Protein AF-A0A2J8WSS6-F1 (afdb_monomer)

pLDDT: mean 80.24, std 16.43, range [37.03, 97.88]

Nearest PDB structures (foldseek):
  6tka-assembly1_AAA  TM=2.822E-01  e=4.936E-01  Homo sapiens
  9hmf-assembly1_L  TM=3.222E-01  e=2.143E+00  Campylobacter jejuni
  8ruy-assembly1_G  TM=2.328E-01  e=1.716E+00  Chlamydomonas reinhardtii
  8a61-assembly1_F  TM=3.429E-01  e=4.368E+00  Saccharomyces cerevisiae
  8dth-assembly1_A  TM=2.737E-01  e=2.677E+00  Arabidopsis thaliana

Organism: Pongo abelii (NCBI:txid9601)

Structure (mmCIF, N/CA/C/O backbone):
data_AF-A0A2J8WSS6-F1
#
_entry.id   AF-A0A2J8WSS6-F1
#
loop_
_atom_site.group_PDB
_atom_site.id
_atom_site.type_symbol
_atom_site.label_atom_id
_atom_site.label_alt_id
_atom_site.label_comp_id
_atom_site.label_asym_id
_atom_site.label_entity_id
_atom_site.label_seq_id
_atom_site.pdbx_PDB_ins_code
_atom_site.Cartn_x
_atom_site.Cartn_y
_atom_site.Cartn_z
_atom_site.occupancy
_atom_site.B_iso_or_equiv
_atom_site.auth_seq_id
_atom_site.auth_comp_id
_atom_site.auth_asym_id
_atom_site.auth_atom_id
_atom_site.pdbx_PDB_model_num
ATOM 1 N N . GLU A 1 1 ? 10.344 9.656 -28.111 1.00 64.94 1 GLU A N 1
ATOM 2 C CA . GLU A 1 1 ? 11.653 9.228 -28.659 1.00 64.94 1 GLU A CA 1
ATOM 3 C C . GLU A 1 1 ? 12.808 9.360 -27.656 1.00 64.94 1 GLU A C 1
ATOM 5 O O . GLU A 1 1 ? 13.460 8.362 -27.379 1.00 64.94 1 GLU A O 1
ATOM 10 N N . LEU A 1 2 ? 13.021 10.534 -27.041 1.00 84.44 2 LEU A N 1
ATOM 11 C CA . LEU A 1 2 ? 14.077 10.761 -26.032 1.00 84.44 2 LEU A CA 1
ATOM 12 C C . LEU A 1 2 ? 14.036 9.779 -24.846 1.00 84.44 2 LEU A C 1
ATOM 14 O O . LEU A 1 2 ? 15.055 9.186 -24.518 1.00 84.44 2 LEU A O 1
ATOM 18 N N . ALA A 1 3 ? 12.858 9.533 -24.264 1.00 85.62 3 ALA A N 1
ATOM 19 C CA . ALA A 1 3 ? 12.691 8.589 -23.153 1.00 85.62 3 ALA A CA 1
ATOM 20 C C . ALA A 1 3 ? 13.196 7.169 -23.492 1.00 85.62 3 ALA A C 1
ATOM 22 O O . ALA A 1 3 ? 13.913 6.553 -22.708 1.00 85.62 3 ALA A O 1
ATOM 23 N N . ALA A 1 4 ? 12.888 6.660 -24.689 1.00 87.00 4 ALA A N 1
ATOM 24 C CA . ALA A 1 4 ? 13.342 5.336 -25.117 1.00 87.00 4 ALA A CA 1
ATOM 25 C C . ALA A 1 4 ? 14.871 5.274 -25.288 1.00 87.00 4 ALA A C 1
ATOM 27 O O . ALA A 1 4 ? 15.480 4.286 -24.885 1.00 87.00 4 ALA A O 1
ATOM 28 N N . LYS A 1 5 ? 15.490 6.342 -25.816 1.00 88.25 5 LYS A N 1
ATOM 29 C CA . LYS A 1 5 ? 16.956 6.457 -25.929 1.00 88.25 5 LYS A CA 1
ATOM 30 C C . LYS A 1 5 ? 17.625 6.484 -24.553 1.00 88.25 5 LYS A C 1
ATOM 32 O O . LYS A 1 5 ? 18.622 5.800 -24.361 1.00 88.25 5 LYS A O 1
ATOM 37 N N . VAL A 1 6 ? 17.049 7.199 -23.583 1.00 88.81 6 VAL A N 1
ATOM 38 C CA . VAL A 1 6 ? 17.556 7.220 -22.200 1.00 88.81 6 VAL A CA 1
ATOM 39 C C . VAL A 1 6 ? 17.528 5.816 -21.589 1.00 88.81 6 VAL A C 1
ATOM 41 O O . VAL A 1 6 ? 18.545 5.362 -21.074 1.00 88.81 6 VAL A O 1
ATOM 44 N N . VAL A 1 7 ? 16.416 5.080 -21.704 1.00 89.44 7 VAL A N 1
ATOM 45 C CA . VAL A 1 7 ? 16.357 3.691 -21.202 1.00 89.44 7 VAL A CA 1
ATOM 46 C C . VAL A 1 7 ? 17.367 2.800 -21.902 1.00 89.44 7 VAL A C 1
ATOM 48 O O . VAL A 1 7 ? 18.011 1.998 -21.241 1.00 89.44 7 VAL A O 1
ATOM 51 N N . GLN A 1 8 ? 17.540 2.953 -23.215 1.00 89.56 8 GLN A N 1
ATOM 52 C CA . GLN A 1 8 ? 18.531 2.191 -23.966 1.00 89.56 8 GLN A CA 1
ATOM 53 C C . GLN A 1 8 ? 19.957 2.448 -23.458 1.00 89.56 8 GLN A C 1
ATOM 55 O O . GLN A 1 8 ? 20.707 1.496 -23.261 1.00 89.56 8 GLN A O 1
ATOM 60 N N . MET A 1 9 ? 20.322 3.711 -23.218 1.00 90.81 9 MET A N 1
ATOM 61 C CA . MET A 1 9 ? 21.640 4.080 -22.691 1.00 90.81 9 MET A CA 1
ATOM 62 C C . MET A 1 9 ? 21.899 3.413 -21.341 1.00 90.81 9 MET A C 1
ATOM 64 O O . MET A 1 9 ? 22.931 2.772 -21.163 1.00 90.81 9 MET A O 1
ATOM 68 N N . PHE A 1 10 ? 20.939 3.489 -20.418 1.00 89.44 10 PHE A N 1
ATOM 69 C CA . PHE A 1 10 ? 21.074 2.844 -19.114 1.00 89.44 10 PHE A CA 1
ATOM 70 C C . PHE A 1 10 ? 20.995 1.325 -19.184 1.00 89.44 10 PHE A C 1
ATOM 72 O O . PHE A 1 10 ? 21.688 0.657 -18.435 1.00 89.44 10 PHE A O 1
ATOM 79 N N . TYR A 1 11 ? 20.218 0.756 -20.099 1.00 88.12 11 TYR A N 1
ATOM 80 C CA . TYR A 1 11 ? 20.200 -0.687 -20.306 1.00 88.12 11 TYR A CA 1
ATOM 81 C C . TYR A 1 11 ? 21.580 -1.221 -20.715 1.00 88.12 11 TYR A C 1
ATOM 83 O O . TYR A 1 11 ? 21.955 -2.303 -20.281 1.00 88.12 11 TYR A O 1
ATOM 91 N N . VAL A 1 12 ? 22.342 -0.466 -21.514 1.00 87.94 12 VAL A N 1
ATOM 92 C CA . VAL A 1 12 ? 23.705 -0.846 -21.921 1.00 87.94 12 VAL A CA 1
ATOM 93 C C . VAL A 1 12 ? 24.734 -0.531 -20.832 1.00 87.94 12 VAL A C 1
ATOM 95 O O . VAL A 1 12 ? 25.590 -1.363 -20.552 1.00 87.94 12 VAL A O 1
ATOM 98 N N . ALA A 1 13 ? 24.664 0.657 -20.229 1.00 89.81 13 ALA A N 1
ATOM 99 C CA . ALA A 1 13 ? 25.673 1.126 -19.281 1.00 89.81 13 ALA A CA 1
ATOM 100 C C . ALA A 1 13 ? 25.474 0.559 -17.867 1.00 89.81 13 ALA A C 1
ATOM 102 O O . ALA A 1 13 ? 26.414 0.058 -17.257 1.00 89.81 13 ALA A O 1
ATOM 103 N N . GLU A 1 14 ? 24.247 0.617 -17.347 1.00 88.19 14 GLU A N 1
ATOM 104 C CA . GLU A 1 14 ? 23.899 0.222 -15.980 1.00 88.19 14 GLU A CA 1
ATOM 105 C C . GLU A 1 14 ? 22.513 -0.455 -15.919 1.00 88.19 14 GLU A C 1
ATOM 107 O O . GLU A 1 14 ? 21.54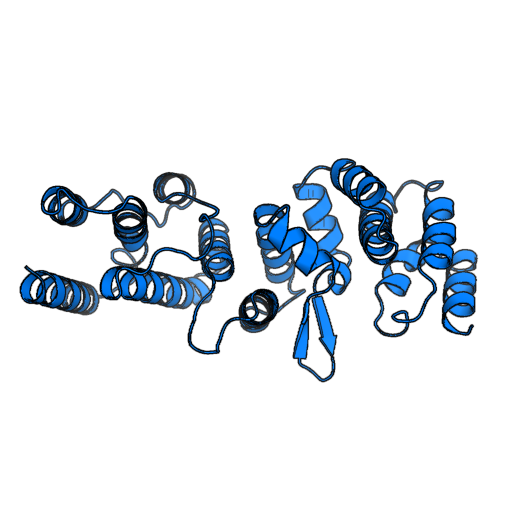3 0.133 -15.424 1.00 88.19 14 GLU A O 1
ATOM 112 N N . PRO A 1 15 ? 22.387 -1.717 -16.380 1.00 86.62 15 PRO A N 1
ATOM 113 C CA . PRO A 1 15 ? 21.094 -2.399 -16.493 1.00 86.62 15 PRO A CA 1
ATOM 114 C C . PRO A 1 15 ? 20.289 -2.432 -15.182 1.00 86.62 15 PRO A C 1
ATOM 116 O O . PRO A 1 15 ? 19.060 -2.383 -15.192 1.00 86.62 15 PRO A O 1
ATOM 119 N N . LYS A 1 16 ? 20.980 -2.455 -14.035 1.00 86.19 16 LYS A N 1
ATOM 120 C CA . LYS A 1 16 ? 20.375 -2.446 -12.693 1.00 86.19 16 LYS A CA 1
ATOM 121 C C . LYS A 1 16 ? 19.598 -1.160 -12.383 1.00 86.19 16 LYS A C 1
ATOM 123 O O . LYS A 1 16 ? 18.712 -1.197 -11.536 1.00 86.19 16 LYS A O 1
ATOM 128 N N . GLN A 1 17 ? 19.899 -0.049 -13.059 1.00 89.19 17 GLN A N 1
ATOM 129 C CA . GLN A 1 17 ? 19.215 1.236 -12.869 1.00 89.19 17 GLN A CA 1
ATOM 130 C C . GLN A 1 17 ? 17.937 1.369 -13.696 1.00 89.19 17 GLN A C 1
ATOM 132 O O . GLN A 1 17 ? 17.118 2.250 -13.434 1.00 89.19 17 GLN A O 1
ATOM 137 N N . VAL A 1 18 ? 17.730 0.497 -14.687 1.00 91.38 18 VAL A N 1
ATOM 138 C CA . VAL A 1 18 ? 16.580 0.576 -15.598 1.00 91.38 18 VAL A CA 1
ATOM 139 C C . VAL A 1 18 ? 15.237 0.634 -14.855 1.00 91.38 18 VAL A C 1
ATOM 141 O O . VAL A 1 18 ? 14.439 1.512 -15.191 1.00 91.38 18 VAL A O 1
ATOM 144 N N . PRO A 1 19 ? 14.967 -0.192 -13.822 1.00 91.50 19 PRO A N 1
ATOM 145 C CA . PRO A 1 19 ? 13.719 -0.086 -13.069 1.00 91.50 19 PRO A CA 1
ATOM 146 C C . PRO A 1 19 ? 13.526 1.283 -12.396 1.00 91.50 19 PRO A C 1
ATOM 148 O O . PRO A 1 19 ? 12.455 1.884 -12.502 1.00 91.50 19 PRO A O 1
ATOM 151 N N . HIS A 1 20 ? 14.584 1.825 -11.786 1.00 91.69 20 HIS A N 1
ATOM 152 C CA . HIS A 1 20 ? 14.567 3.137 -11.133 1.00 91.69 20 HIS A CA 1
ATOM 153 C C . HIS A 1 20 ? 14.265 4.269 -12.121 1.00 91.69 20 HIS A C 1
ATOM 155 O O . HIS A 1 20 ? 13.518 5.204 -11.823 1.00 91.69 20 HIS A O 1
ATOM 161 N N . ILE A 1 21 ? 14.821 4.179 -13.329 1.00 92.12 21 ILE A N 1
ATOM 162 C CA . ILE A 1 21 ? 14.603 5.169 -14.385 1.00 92.12 21 ILE A CA 1
ATOM 163 C C . ILE A 1 21 ? 13.169 5.107 -14.875 1.00 92.12 21 ILE A C 1
ATOM 165 O O . ILE A 1 21 ? 12.530 6.148 -14.977 1.00 92.12 21 ILE A O 1
ATOM 169 N N . LEU A 1 22 ? 12.632 3.913 -15.125 1.00 92.38 22 LEU A N 1
ATOM 170 C CA . LEU A 1 22 ? 11.250 3.745 -15.579 1.00 92.38 22 LEU A CA 1
ATOM 171 C C . LEU A 1 22 ? 10.221 4.298 -14.580 1.00 92.38 22 LEU A C 1
ATOM 173 O O . LEU A 1 22 ? 9.152 4.745 -14.998 1.00 92.38 22 LEU A O 1
ATOM 177 N N . CYS A 1 23 ? 10.557 4.327 -13.289 1.00 91.19 23 CYS A N 1
ATOM 178 C CA . CYS A 1 23 ? 9.737 4.934 -12.238 1.00 91.19 23 CYS A CA 1
ATOM 179 C C . CYS A 1 23 ? 9.907 6.463 -12.121 1.00 91.19 23 CYS A C 1
ATOM 181 O O . CYS A 1 23 ? 9.149 7.120 -11.407 1.00 91.19 23 CYS A O 1
ATOM 183 N N . SER A 1 24 ? 10.879 7.057 -12.819 1.00 90.75 24 SER A N 1
ATOM 184 C CA . SER A 1 24 ? 11.142 8.496 -12.785 1.00 90.75 24 SER A CA 1
ATOM 185 C C . SER A 1 24 ? 10.021 9.311 -13.452 1.00 90.75 24 SER A C 1
ATOM 187 O O . SER A 1 24 ? 9.516 8.916 -14.508 1.00 90.75 24 SER A O 1
ATOM 189 N N . PRO A 1 25 ? 9.673 10.505 -12.928 1.00 84.94 25 PRO A N 1
ATOM 190 C CA . PRO A 1 25 ? 8.709 11.407 -13.564 1.00 84.94 25 PRO A CA 1
ATOM 191 C C . PRO A 1 25 ? 9.044 11.749 -15.024 1.00 84.94 25 PRO A C 1
ATOM 193 O O . PRO A 1 25 ? 8.139 11.864 -15.852 1.00 84.94 25 PRO A O 1
ATOM 196 N N . SER A 1 26 ? 10.334 11.845 -15.371 1.00 85.25 26 SER A N 1
ATOM 197 C CA . SER A 1 26 ? 10.800 12.122 -16.741 1.00 85.25 26 SER A CA 1
ATOM 198 C C . SER A 1 26 ? 10.435 11.017 -17.738 1.00 85.25 26 SER A C 1
ATOM 200 O O . SER A 1 26 ? 10.403 11.244 -18.946 1.00 85.25 26 SER A O 1
ATOM 202 N N . MET A 1 27 ? 10.124 9.822 -17.234 1.00 88.56 27 MET A N 1
ATOM 203 C CA . MET A 1 27 ? 9.777 8.641 -18.018 1.00 88.56 27 MET A CA 1
ATOM 204 C C . MET A 1 27 ? 8.269 8.438 -18.171 1.00 88.56 27 MET A C 1
ATOM 206 O O . MET A 1 27 ? 7.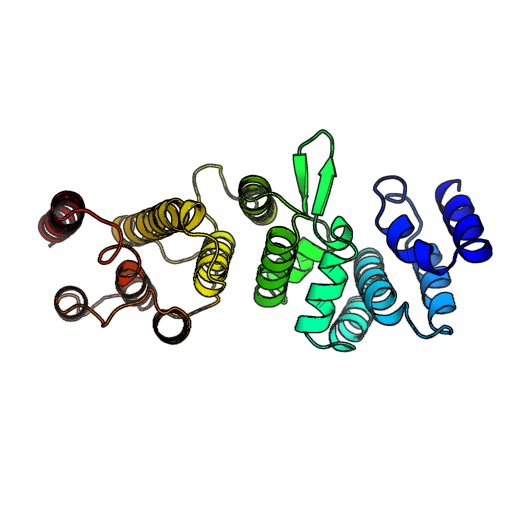845 7.433 -18.735 1.00 88.56 27 MET A O 1
ATOM 210 N N . LYS A 1 28 ? 7.441 9.406 -17.749 1.00 82.44 28 LYS A N 1
ATOM 211 C CA . LYS A 1 28 ? 5.971 9.327 -17.818 1.00 82.44 28 LYS A CA 1
ATOM 212 C C . LYS A 1 28 ? 5.433 8.954 -19.207 1.00 82.44 28 LYS A C 1
ATOM 214 O O . LYS A 1 28 ? 4.448 8.231 -19.288 1.00 82.44 28 LYS A O 1
ATOM 219 N N . ASN A 1 29 ? 6.090 9.419 -20.272 1.00 85.19 29 ASN A N 1
ATOM 220 C CA . ASN A 1 29 ? 5.633 9.268 -21.660 1.00 85.19 29 ASN A CA 1
ATOM 221 C C . ASN A 1 29 ? 6.327 8.124 -22.423 1.00 85.19 29 ASN A C 1
ATOM 223 O O . ASN A 1 29 ? 6.277 8.090 -23.654 1.00 85.19 29 ASN A O 1
ATOM 227 N N . ILE A 1 30 ? 7.043 7.222 -21.743 1.00 90.12 30 ILE A N 1
ATOM 228 C CA . ILE A 1 30 ? 7.596 6.049 -22.425 1.00 90.12 30 ILE A CA 1
ATOM 229 C C . ILE A 1 30 ? 6.469 5.118 -22.876 1.00 90.12 30 ILE A C 1
ATOM 231 O O . ILE A 1 30 ? 5.505 4.904 -22.146 1.00 90.12 30 ILE A O 1
ATOM 235 N N . ASN A 1 31 ? 6.611 4.535 -24.069 1.00 92.38 31 ASN A N 1
ATOM 236 C CA . ASN A 1 31 ? 5.713 3.480 -24.518 1.00 92.38 31 ASN A CA 1
ATOM 237 C C . ASN A 1 31 ? 5.832 2.264 -23.564 1.00 92.38 31 ASN A C 1
ATOM 239 O O . ASN A 1 31 ? 6.939 1.728 -23.420 1.00 92.38 31 ASN A O 1
ATOM 243 N N . PRO A 1 32 ? 4.731 1.812 -22.931 1.00 92.75 32 PRO A N 1
ATOM 244 C CA . PRO A 1 32 ? 4.754 0.690 -21.994 1.00 92.75 32 PRO A CA 1
ATOM 245 C C . PRO A 1 32 ? 5.294 -0.620 -22.593 1.00 92.75 32 PRO A C 1
ATOM 247 O O . PRO A 1 32 ? 6.050 -1.321 -21.926 1.00 92.75 32 PRO A O 1
ATOM 250 N N . LEU A 1 33 ? 5.018 -0.911 -23.872 1.00 93.38 33 LEU A N 1
ATOM 251 C CA . LEU A 1 33 ? 5.555 -2.090 -24.568 1.00 93.38 33 LEU A CA 1
ATOM 252 C C . LEU A 1 33 ? 7.081 -2.024 -24.681 1.00 93.38 33 LEU A C 1
ATOM 254 O O . LEU A 1 33 ? 7.780 -3.011 -24.449 1.00 93.38 33 LEU A O 1
ATOM 258 N N . THR A 1 34 ? 7.615 -0.840 -24.994 1.00 92.19 34 THR A N 1
ATOM 259 C CA . THR A 1 34 ? 9.063 -0.620 -25.044 1.00 92.19 34 THR A CA 1
ATOM 260 C C . THR A 1 34 ? 9.684 -0.796 -23.660 1.00 92.19 34 THR A C 1
ATOM 262 O O . THR A 1 34 ? 10.676 -1.514 -23.538 1.00 92.19 34 THR A O 1
ATOM 265 N N . ALA A 1 35 ? 9.091 -0.211 -22.615 1.00 92.81 35 ALA A N 1
ATOM 266 C CA . ALA A 1 35 ? 9.553 -0.378 -21.236 1.00 92.81 35 ALA A CA 1
ATOM 267 C C . ALA A 1 35 ? 9.573 -1.860 -20.817 1.00 92.81 35 ALA A C 1
ATOM 269 O O . ALA A 1 35 ? 10.587 -2.353 -20.324 1.00 92.81 35 ALA A O 1
ATOM 270 N N . MET A 1 36 ? 8.490 -2.589 -21.102 1.00 93.94 36 MET A N 1
ATOM 271 C CA . MET A 1 36 ? 8.370 -4.020 -20.830 1.00 93.94 36 MET A CA 1
ATOM 272 C C . MET A 1 36 ? 9.444 -4.841 -21.551 1.00 93.94 36 MET A C 1
ATOM 274 O O . MET A 1 36 ? 10.045 -5.738 -20.961 1.00 93.94 36 MET A O 1
ATOM 278 N N . SER A 1 37 ? 9.735 -4.511 -22.813 1.00 92.25 37 SER A N 1
ATOM 279 C CA . SER A 1 37 ? 10.758 -5.212 -23.593 1.00 92.25 37 SER A CA 1
ATOM 280 C C . SER A 1 37 ? 12.155 -5.109 -22.974 1.00 92.25 37 SER A C 1
ATOM 282 O O . SER A 1 37 ? 12.911 -6.075 -23.027 1.00 92.25 37 SER A O 1
ATOM 284 N N . TYR A 1 38 ? 12.495 -3.971 -22.358 1.00 90.25 38 TYR A N 1
ATOM 285 C CA . TYR A 1 38 ? 13.763 -3.810 -21.649 1.00 90.25 38 TYR A CA 1
ATOM 286 C C . TYR A 1 38 ? 13.757 -4.568 -20.325 1.00 90.25 38 TYR A C 1
ATOM 288 O O . TYR A 1 38 ? 14.727 -5.258 -20.031 1.00 90.25 38 TYR A O 1
ATOM 296 N N . LEU A 1 39 ? 12.657 -4.514 -19.568 1.00 90.81 39 LEU A N 1
ATOM 297 C CA . LEU A 1 39 ? 12.534 -5.227 -18.294 1.00 90.81 39 LEU A CA 1
ATOM 298 C C . LEU A 1 39 ? 12.656 -6.749 -18.450 1.00 90.81 39 LEU A C 1
ATOM 300 O O . LEU A 1 39 ? 13.362 -7.377 -17.669 1.00 90.81 39 LEU A O 1
ATOM 304 N N . ARG A 1 40 ? 12.043 -7.344 -19.481 1.00 89.44 40 ARG A N 1
ATOM 305 C CA . ARG A 1 40 ? 12.166 -8.789 -19.772 1.00 89.44 40 ARG A CA 1
ATOM 306 C C . ARG A 1 40 ? 13.599 -9.218 -20.099 1.00 89.44 40 ARG A C 1
ATOM 308 O O . ARG A 1 40 ? 13.969 -10.361 -19.869 1.00 89.44 40 ARG A O 1
ATOM 315 N N . LYS A 1 41 ? 14.426 -8.306 -20.616 1.00 86.94 41 LYS A N 1
ATOM 316 C CA . LYS A 1 41 ? 15.841 -8.582 -20.902 1.00 86.94 41 LYS A CA 1
ATOM 317 C C . LYS A 1 41 ? 16.740 -8.505 -19.661 1.00 86.94 41 LYS A C 1
ATOM 319 O O . LYS A 1 41 ? 17.912 -8.843 -19.772 1.00 86.94 41 LYS A O 1
ATOM 324 N N . LEU A 1 42 ? 16.240 -8.030 -18.515 1.00 81.81 42 LEU A N 1
ATOM 325 C CA . LEU A 1 42 ? 17.006 -7.924 -17.262 1.00 81.81 42 LEU A CA 1
ATOM 326 C C . LEU A 1 42 ? 16.929 -9.188 -16.395 1.00 81.81 42 LEU A C 1
ATOM 328 O O . LEU A 1 42 ? 17.730 -9.343 -15.473 1.00 81.81 42 LEU A O 1
ATOM 332 N N . ASP A 1 43 ? 15.997 -10.100 -16.688 1.00 64.50 43 ASP A N 1
ATOM 333 C CA . ASP A 1 43 ? 15.759 -11.316 -15.895 1.00 64.50 43 ASP A CA 1
ATOM 334 C C . ASP A 1 43 ? 16.941 -12.303 -15.889 1.00 64.50 43 ASP A C 1
ATOM 336 O O . ASP A 1 43 ? 16.946 -13.268 -15.130 1.00 64.50 43 ASP A O 1
ATOM 340 N N . THR A 1 44 ? 17.980 -12.058 -16.689 1.00 57.38 44 THR A N 1
ATOM 341 C CA . THR A 1 44 ? 19.160 -12.921 -16.819 1.00 57.38 44 THR A CA 1
ATOM 342 C C . THR A 1 44 ? 20.246 -12.699 -15.756 1.00 57.38 44 THR A C 1
ATOM 344 O O . THR A 1 44 ? 21.246 -13.412 -15.780 1.00 57.38 44 THR A O 1
ATOM 347 N N . SER A 1 45 ? 20.101 -11.762 -14.801 1.00 50.12 45 SER A N 1
ATOM 348 C CA . SER A 1 45 ? 21.159 -11.478 -13.805 1.00 50.12 45 SER A CA 1
ATOM 349 C C . SER A 1 45 ? 20.679 -11.289 -12.349 1.00 50.12 45 SER A C 1
ATOM 351 O O . SER A 1 45 ? 20.516 -10.170 -11.861 1.00 50.12 45 SER A O 1
ATOM 353 N N . GLY A 1 46 ? 20.515 -12.408 -11.635 1.00 51.62 46 GLY A N 1
ATOM 354 C CA . GLY A 1 46 ? 20.903 -12.664 -10.230 1.00 51.62 46 GLY A CA 1
ATOM 355 C C . GLY A 1 46 ? 20.353 -11.844 -9.047 1.00 51.62 46 GLY A C 1
ATOM 356 O O . GLY A 1 46 ? 20.014 -12.445 -8.038 1.00 51.62 46 GLY A O 1
ATOM 357 N N . PHE A 1 47 ? 20.271 -10.511 -9.091 1.00 43.09 47 PHE A N 1
ATOM 358 C CA . PHE A 1 47 ? 19.993 -9.698 -7.882 1.00 43.09 47 PHE A CA 1
ATOM 359 C C . PHE A 1 47 ? 19.037 -8.510 -8.100 1.00 43.09 47 PHE A C 1
ATOM 361 O O . PHE A 1 47 ? 18.745 -7.767 -7.170 1.00 43.09 47 PHE A O 1
ATOM 368 N N . SER A 1 48 ? 18.489 -8.354 -9.309 1.00 56.44 48 SER A N 1
ATOM 369 C CA . SER A 1 48 ? 17.515 -7.303 -9.658 1.00 56.44 48 SER A CA 1
ATOM 370 C C . SER A 1 48 ? 16.050 -7.779 -9.584 1.00 56.44 48 SER A C 1
ATOM 372 O O . SER A 1 48 ? 15.140 -7.040 -9.949 1.00 56.44 48 SER A O 1
ATOM 374 N N . SER A 1 49 ? 15.796 -9.007 -9.107 1.00 77.56 49 SER A N 1
ATOM 375 C CA . SER A 1 49 ? 14.539 -9.713 -9.399 1.00 77.56 49 SER A CA 1
ATOM 376 C C . SER A 1 49 ? 13.295 -9.025 -8.847 1.00 77.56 49 SER A C 1
ATOM 378 O O . SER A 1 49 ? 12.326 -8.890 -9.581 1.00 77.56 49 SER A O 1
ATOM 380 N N . ILE A 1 50 ? 13.309 -8.522 -7.608 1.00 88.56 50 ILE A N 1
ATOM 381 C CA . ILE A 1 50 ? 12.079 -7.968 -7.032 1.00 88.56 50 ILE A CA 1
ATOM 382 C C . ILE A 1 50 ? 11.700 -6.604 -7.592 1.00 88.56 50 ILE A C 1
ATOM 384 O O . ILE A 1 50 ? 10.532 -6.353 -7.878 1.00 88.56 50 ILE A O 1
ATOM 388 N N . LEU A 1 51 ? 12.682 -5.724 -7.781 1.00 90.00 51 LEU A N 1
ATOM 389 C CA . LEU A 1 51 ? 12.418 -4.397 -8.315 1.00 90.00 51 LEU A CA 1
ATOM 390 C C . LEU A 1 51 ? 12.021 -4.480 -9.794 1.00 90.00 51 LEU A C 1
ATOM 392 O O . LEU A 1 51 ? 11.122 -3.761 -10.234 1.00 90.00 51 LEU A O 1
ATOM 396 N N . VAL A 1 52 ? 12.646 -5.390 -10.548 1.00 91.38 52 VAL A N 1
ATOM 397 C CA . VAL A 1 52 ? 12.238 -5.713 -11.920 1.00 91.38 52 VAL A CA 1
ATOM 398 C C . VAL A 1 52 ? 10.815 -6.261 -11.930 1.00 91.38 52 VAL A C 1
ATOM 400 O O . VAL A 1 52 ? 10.005 -5.739 -12.688 1.00 91.38 52 VAL A O 1
ATOM 403 N N . THR A 1 53 ? 10.475 -7.219 -11.061 1.00 92.25 53 THR A N 1
ATOM 404 C CA . THR A 1 53 ? 9.106 -7.741 -10.920 1.00 92.25 53 THR A CA 1
ATOM 405 C C . THR A 1 53 ? 8.096 -6.628 -10.636 1.00 92.25 53 THR A C 1
ATOM 407 O O . THR A 1 53 ? 7.118 -6.489 -11.365 1.00 92.25 53 THR A O 1
ATOM 410 N N . LEU A 1 54 ? 8.333 -5.778 -9.632 1.00 94.56 54 LEU A N 1
ATOM 411 C CA . LEU A 1 54 ? 7.405 -4.694 -9.293 1.00 94.56 54 LEU A CA 1
ATOM 412 C C . LEU A 1 54 ? 7.264 -3.674 -10.427 1.00 94.56 54 LEU A C 1
ATOM 414 O O . LEU A 1 54 ? 6.167 -3.192 -10.708 1.00 94.56 54 LEU A O 1
ATOM 418 N N . THR A 1 55 ? 8.361 -3.366 -11.118 1.00 94.44 55 THR A N 1
ATOM 419 C CA . THR A 1 55 ? 8.327 -2.428 -12.244 1.00 94.44 55 THR A CA 1
ATOM 420 C C . THR A 1 55 ? 7.617 -3.048 -13.445 1.00 94.44 55 THR A C 1
ATOM 422 O O . THR A 1 55 ? 6.860 -2.359 -14.125 1.00 94.44 55 THR A O 1
ATOM 425 N N . LYS A 1 56 ? 7.773 -4.355 -13.685 1.00 94.50 56 LYS A N 1
ATOM 426 C CA . LYS A 1 56 ? 6.977 -5.081 -14.679 1.00 94.50 56 LYS A CA 1
ATOM 427 C C . LYS A 1 56 ? 5.503 -5.066 -14.314 1.00 94.50 56 LYS A C 1
ATOM 429 O O . LYS A 1 56 ? 4.704 -4.727 -15.176 1.00 94.50 56 LYS A O 1
ATOM 434 N N . ALA A 1 57 ? 5.153 -5.346 -13.061 1.00 95.44 57 ALA A N 1
ATOM 435 C CA . ALA A 1 57 ? 3.778 -5.288 -12.578 1.00 95.44 57 ALA A CA 1
ATOM 436 C C . ALA A 1 57 ? 3.167 -3.891 -12.785 1.00 95.44 57 ALA A C 1
ATOM 438 O O . ALA A 1 57 ? 2.032 -3.782 -13.242 1.00 95.44 57 ALA A O 1
ATOM 439 N N . ALA A 1 58 ? 3.923 -2.821 -12.521 1.00 95.94 58 ALA A N 1
ATOM 440 C CA . ALA A 1 58 ? 3.486 -1.444 -12.754 1.00 95.94 58 ALA A CA 1
ATOM 441 C C . ALA A 1 58 ? 3.322 -1.110 -14.249 1.00 95.94 58 ALA A C 1
ATOM 443 O O . ALA A 1 58 ? 2.380 -0.423 -14.639 1.00 95.94 58 ALA A O 1
ATOM 444 N N . VAL A 1 59 ? 4.237 -1.577 -15.105 1.00 95.56 59 VAL A N 1
ATOM 445 C CA . VAL A 1 59 ? 4.152 -1.375 -16.562 1.00 95.56 59 VAL A CA 1
ATOM 446 C C . VAL A 1 59 ? 3.023 -2.210 -17.175 1.00 95.56 59 VAL A C 1
ATOM 448 O O . VAL A 1 59 ? 2.372 -1.737 -18.101 1.00 95.56 59 VAL A O 1
ATOM 451 N N 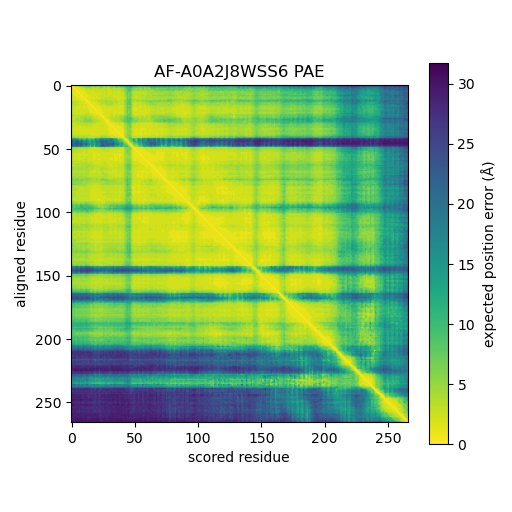. ALA A 1 60 ? 2.749 -3.402 -16.641 1.00 95.88 60 ALA A N 1
ATOM 452 C CA . ALA A 1 60 ? 1.636 -4.259 -17.044 1.00 95.88 60 ALA A CA 1
ATOM 453 C C . ALA A 1 60 ? 0.286 -3.561 -16.853 1.00 95.88 60 ALA A C 1
ATOM 455 O O . ALA A 1 60 ? -0.537 -3.568 -17.765 1.00 95.88 60 ALA A O 1
ATOM 456 N N . LEU A 1 61 ? 0.103 -2.874 -15.717 1.00 94.56 61 LEU A N 1
ATOM 457 C CA . LEU A 1 61 ? -1.093 -2.061 -15.468 1.00 94.56 61 LEU A CA 1
ATOM 458 C C . LEU A 1 61 ? -1.272 -0.983 -16.541 1.00 94.56 61 LEU A C 1
ATOM 460 O O . LEU A 1 61 ? -2.333 -0.913 -17.151 1.00 94.56 61 LEU A O 1
ATOM 464 N N . LYS A 1 62 ? -0.204 -0.248 -16.881 1.00 93.06 62 LYS A N 1
ATOM 465 C CA . LYS A 1 62 ? -0.227 0.755 -17.966 1.00 93.06 62 LYS A CA 1
ATOM 466 C C . LYS A 1 62 ? -0.538 0.165 -19.345 1.00 93.06 62 LYS A C 1
ATOM 468 O O . LYS A 1 62 ? -0.937 0.897 -20.247 1.00 93.06 62 LYS A O 1
ATOM 473 N N . MET A 1 63 ? -0.280 -1.127 -19.542 1.00 93.69 63 MET A N 1
ATOM 474 C CA . MET A 1 63 ? -0.616 -1.865 -20.763 1.00 93.69 63 MET A CA 1
ATOM 475 C C . MET A 1 63 ? -2.050 -2.412 -20.753 1.00 93.69 63 MET A C 1
ATOM 477 O O . MET A 1 63 ? -2.502 -2.896 -21.787 1.00 93.69 63 MET A O 1
ATOM 481 N N . GLY A 1 64 ? -2.752 -2.366 -19.617 1.00 93.50 64 GLY A N 1
ATOM 482 C CA . GLY A 1 64 ? -4.032 -3.048 -19.416 1.00 93.50 64 GLY A CA 1
ATOM 483 C C . GLY A 1 64 ? -3.909 -4.569 -19.247 1.00 93.50 64 GLY A C 1
ATOM 484 O O . GLY A 1 64 ? -4.918 -5.267 -19.274 1.00 93.50 64 GLY A O 1
ATOM 485 N N . ASP A 1 65 ? -2.695 -5.096 -19.068 1.00 95.44 65 ASP A N 1
ATOM 486 C CA . ASP A 1 65 ? -2.428 -6.531 -18.925 1.00 95.44 65 ASP A CA 1
ATOM 487 C C . ASP A 1 65 ? -2.496 -6.945 -17.444 1.00 95.44 65 ASP A C 1
ATOM 489 O O . ASP A 1 65 ? -1.490 -7.020 -16.727 1.00 95.44 65 ASP A O 1
ATOM 493 N N . LEU A 1 66 ? -3.725 -7.160 -16.965 1.00 94.88 66 LEU A N 1
ATOM 494 C CA . LEU A 1 66 ? -4.003 -7.506 -15.567 1.00 94.88 66 LEU A CA 1
ATOM 495 C C . LEU A 1 66 ? -3.496 -8.903 -15.183 1.00 94.88 66 LEU A C 1
ATOM 497 O O . LEU A 1 66 ? -3.140 -9.125 -14.022 1.00 94.88 66 LEU A O 1
ATOM 501 N N . ASP A 1 67 ? -3.438 -9.838 -16.131 1.00 95.50 67 ASP A N 1
ATOM 502 C CA . ASP A 1 67 ? -2.945 -11.193 -15.878 1.00 95.50 67 ASP A CA 1
ATOM 503 C C . ASP A 1 67 ? -1.436 -11.186 -15.658 1.00 95.50 67 ASP A C 1
ATOM 505 O O . ASP A 1 67 ? -0.946 -11.764 -14.683 1.00 95.50 67 ASP A O 1
ATOM 509 N N . MET A 1 68 ? -0.689 -10.464 -16.498 1.00 94.25 68 MET A N 1
ATOM 510 C CA . MET A 1 68 ? 0.747 -10.309 -16.295 1.00 94.25 68 MET A CA 1
ATOM 511 C C . MET A 1 68 ? 1.044 -9.548 -14.999 1.00 94.25 68 MET A C 1
ATOM 513 O O . MET A 1 68 ? 1.920 -9.969 -14.245 1.00 94.25 68 MET A O 1
ATOM 517 N N . HIS A 1 69 ? 0.279 -8.493 -14.685 1.00 95.19 69 HIS A N 1
ATOM 518 C CA . HIS A 1 69 ? 0.371 -7.810 -13.390 1.00 95.19 69 HIS A CA 1
ATOM 519 C C . HIS A 1 69 ? 0.209 -8.796 -12.225 1.00 95.19 69 HIS A C 1
ATOM 521 O O . HIS A 1 69 ? 1.068 -8.873 -11.346 1.00 95.19 69 HIS A O 1
ATOM 527 N N . ARG A 1 70 ? -0.868 -9.590 -12.237 1.00 93.75 70 ARG A N 1
ATOM 528 C CA . ARG A 1 70 ? -1.167 -10.569 -11.187 1.00 93.75 70 ARG A CA 1
ATOM 529 C C . ARG A 1 70 ? -0.059 -11.611 -11.046 1.00 93.75 70 ARG A C 1
ATOM 531 O O . ARG A 1 70 ? 0.275 -11.978 -9.921 1.00 93.75 70 ARG A O 1
ATOM 538 N N . ASN A 1 71 ? 0.491 -12.095 -12.156 1.00 92.56 71 ASN A N 1
ATOM 539 C CA . ASN A 1 71 ? 1.555 -13.098 -12.149 1.00 92.56 71 ASN A CA 1
ATOM 540 C C . ASN A 1 71 ? 2.845 -12.553 -11.527 1.00 92.56 71 ASN A C 1
ATOM 542 O O . ASN A 1 71 ? 3.433 -13.216 -10.675 1.00 92.56 71 ASN A O 1
ATOM 546 N N . GLU A 1 72 ? 3.239 -11.330 -11.887 1.00 92.88 72 GLU A N 1
ATOM 547 C CA . GLU A 1 72 ? 4.397 -10.655 -11.293 1.00 92.88 72 GLU A CA 1
ATOM 548 C C . GLU A 1 72 ? 4.164 -10.374 -9.796 1.00 92.88 72 GLU A C 1
ATOM 550 O O . GLU A 1 72 ? 5.009 -10.688 -8.964 1.00 92.88 72 GLU A O 1
ATOM 555 N N . MET A 1 73 ? 2.984 -9.883 -9.402 1.00 93.06 73 MET A N 1
ATOM 556 C CA . MET A 1 73 ? 2.673 -9.627 -7.987 1.00 93.06 73 MET A CA 1
ATOM 557 C C . MET A 1 73 ? 2.657 -10.898 -7.123 1.00 93.06 73 MET A C 1
ATOM 559 O O . MET A 1 73 ? 2.944 -10.828 -5.932 1.00 93.06 73 MET A O 1
ATOM 563 N N . LYS A 1 74 ? 2.348 -12.067 -7.698 1.00 91.50 74 LYS A N 1
ATOM 564 C CA . LYS A 1 74 ? 2.347 -13.358 -6.987 1.00 91.50 74 LYS A CA 1
ATOM 565 C C . LYS A 1 74 ? 3.723 -14.019 -6.894 1.00 91.50 74 LYS A C 1
ATOM 567 O O . LYS A 1 74 ? 3.863 -15.005 -6.174 1.00 91.50 74 LYS A O 1
ATOM 572 N N . SER A 1 75 ? 4.728 -13.530 -7.620 1.00 88.12 75 SER A N 1
ATOM 573 C CA . SER A 1 75 ? 6.026 -14.208 -7.693 1.00 88.12 75 SER A CA 1
ATOM 574 C C . SER A 1 75 ? 6.870 -14.051 -6.425 1.00 88.12 75 SER A C 1
ATOM 576 O O . SER A 1 75 ? 7.847 -14.778 -6.247 1.00 88.12 75 SER A O 1
ATOM 578 N N . HIS A 1 76 ? 6.524 -13.107 -5.545 1.00 88.31 76 HIS A N 1
ATOM 579 C CA . HIS A 1 76 ? 7.208 -12.875 -4.272 1.00 88.31 76 HIS A CA 1
ATOM 580 C C . HIS A 1 76 ? 6.213 -12.798 -3.117 1.00 88.31 76 HIS A C 1
ATOM 582 O O . HIS A 1 76 ? 5.043 -12.479 -3.302 1.00 88.31 76 HIS A O 1
ATOM 588 N N . SER A 1 77 ? 6.697 -13.070 -1.905 1.00 91.88 77 SER A N 1
ATOM 589 C CA . SER A 1 77 ? 5.913 -12.872 -0.687 1.00 91.88 77 SER A CA 1
ATOM 590 C C . SER A 1 77 ? 5.670 -11.387 -0.408 1.00 91.88 77 SER A C 1
ATOM 592 O O . SER A 1 77 ? 6.477 -10.537 -0.785 1.00 91.88 77 SER A O 1
ATOM 594 N N . GLU A 1 78 ? 4.603 -11.082 0.332 1.00 91.88 78 GLU A N 1
ATOM 595 C CA . GLU A 1 78 ? 4.218 -9.710 0.690 1.00 91.88 78 GLU A CA 1
ATOM 596 C C . GLU A 1 78 ? 5.375 -8.914 1.313 1.00 91.88 78 GLU A C 1
ATOM 598 O O . GLU A 1 78 ? 5.703 -7.824 0.852 1.00 91.88 78 GLU A O 1
ATOM 603 N N . MET A 1 79 ? 6.088 -9.509 2.276 1.00 91.44 79 MET A N 1
ATOM 604 C CA . MET A 1 79 ? 7.250 -8.884 2.921 1.00 91.44 79 MET A CA 1
ATOM 605 C C . MET A 1 79 ? 8.340 -8.492 1.915 1.00 91.44 79 MET A C 1
ATOM 607 O O . MET A 1 79 ? 8.939 -7.421 2.009 1.00 91.44 79 MET A O 1
ATOM 611 N N . LYS A 1 80 ? 8.595 -9.347 0.920 1.00 92.44 80 LYS A N 1
ATOM 612 C CA . LYS A 1 80 ? 9.559 -9.045 -0.134 1.00 92.44 80 LYS A CA 1
ATOM 613 C C . LYS A 1 80 ? 9.059 -7.884 -1.003 1.00 92.44 80 LYS A C 1
ATOM 615 O O . LYS A 1 80 ? 9.849 -6.996 -1.321 1.00 92.44 80 LYS A O 1
ATOM 620 N N . LEU A 1 81 ? 7.771 -7.854 -1.358 1.00 94.75 81 LEU A N 1
ATOM 621 C CA . LEU A 1 81 ? 7.179 -6.752 -2.132 1.00 94.75 81 LEU A CA 1
ATOM 622 C C . LEU A 1 81 ? 7.306 -5.418 -1.382 1.00 94.75 81 LEU A C 1
ATOM 624 O O . LEU A 1 81 ? 7.746 -4.436 -1.976 1.00 94.75 81 LEU A O 1
ATOM 628 N N . VAL A 1 82 ? 7.042 -5.404 -0.069 1.00 95.12 82 VAL A N 1
ATOM 629 C CA . VAL A 1 82 ? 7.257 -4.233 0.802 1.00 95.12 82 VAL A CA 1
ATOM 630 C C . VAL A 1 82 ? 8.709 -3.751 0.730 1.00 95.12 82 VAL A C 1
ATOM 632 O O . VAL A 1 82 ? 8.950 -2.562 0.517 1.00 95.12 82 VAL A O 1
ATOM 635 N N . CYS A 1 83 ? 9.694 -4.654 0.821 1.00 92.75 83 CYS A N 1
ATOM 636 C CA . CYS A 1 83 ? 11.102 -4.291 0.626 1.00 92.75 83 CYS A CA 1
ATOM 637 C C . CYS A 1 83 ? 11.360 -3.677 -0.759 1.00 92.75 83 CYS A C 1
ATOM 639 O O . CYS A 1 83 ? 12.109 -2.708 -0.868 1.00 92.75 83 CYS A O 1
ATOM 641 N N . GLY A 1 84 ? 10.729 -4.201 -1.811 1.00 93.75 84 GLY A N 1
ATOM 642 C CA . GLY A 1 84 ? 10.825 -3.647 -3.160 1.00 93.75 84 GLY A CA 1
ATOM 643 C C . GLY A 1 84 ? 10.273 -2.220 -3.266 1.00 93.75 84 GLY A C 1
ATOM 644 O O . GLY A 1 84 ? 10.915 -1.366 -3.876 1.00 93.75 84 GLY A O 1
ATOM 645 N N . PHE A 1 85 ? 9.148 -1.924 -2.609 1.00 96.00 85 PHE A N 1
ATOM 646 C CA . PHE A 1 85 ? 8.616 -0.561 -2.529 1.00 96.00 85 PHE A CA 1
ATOM 647 C C . PHE A 1 85 ? 9.524 0.379 -1.729 1.00 96.00 85 PHE A C 1
ATOM 649 O O . PHE A 1 85 ? 9.701 1.525 -2.126 1.00 96.00 85 PHE A O 1
ATOM 656 N N . ILE A 1 86 ? 10.170 -0.097 -0.659 1.00 94.50 86 ILE A N 1
ATOM 657 C CA . ILE A 1 86 ? 11.171 0.688 0.090 1.00 94.50 86 ILE A CA 1
ATOM 658 C C . ILE A 1 86 ? 12.382 1.047 -0.781 1.00 94.50 86 ILE A C 1
ATOM 660 O O . ILE A 1 86 ? 12.912 2.159 -0.673 1.00 94.50 86 ILE A O 1
ATOM 664 N N . LEU A 1 87 ? 12.815 0.126 -1.648 1.00 93.06 87 LEU A N 1
ATOM 665 C CA . LEU A 1 87 ? 13.905 0.369 -2.596 1.00 93.06 87 LEU A CA 1
ATOM 666 C C . LEU A 1 87 ? 13.522 1.388 -3.672 1.00 93.06 87 LEU A C 1
ATOM 668 O O . LEU A 1 87 ? 14.363 2.193 -4.068 1.00 93.06 87 LEU A O 1
ATOM 672 N N . GLU A 1 88 ? 12.270 1.375 -4.132 1.00 94.94 88 GLU A N 1
ATOM 673 C CA . GLU A 1 88 ? 11.769 2.328 -5.121 1.00 94.94 88 GLU A CA 1
ATOM 674 C C . GLU A 1 88 ? 10.388 2.890 -4.738 1.00 94.94 88 GLU A C 1
ATOM 676 O O . GLU A 1 88 ? 9.355 2.431 -5.240 1.00 94.94 88 GLU A O 1
ATOM 681 N N . PRO A 1 89 ? 10.351 3.936 -3.887 1.00 94.25 89 PRO A N 1
ATOM 682 C CA . PRO A 1 89 ? 9.104 4.551 -3.430 1.00 94.25 89 PRO A CA 1
ATOM 683 C C . PRO A 1 89 ? 8.257 5.125 -4.573 1.00 94.25 89 PRO A C 1
ATOM 685 O O . PRO A 1 89 ? 7.031 5.198 -4.456 1.00 94.25 89 PRO A O 1
ATOM 688 N N . ARG A 1 90 ? 8.882 5.480 -5.712 1.00 94.94 90 ARG A N 1
ATOM 689 C CA . ARG A 1 90 ? 8.195 6.066 -6.879 1.00 94.94 90 ARG A CA 1
ATOM 690 C C . ARG A 1 90 ? 7.235 5.110 -7.578 1.00 94.94 90 ARG A C 1
ATOM 692 O O . ARG A 1 90 ? 6.449 5.554 -8.415 1.00 94.94 90 ARG A O 1
ATOM 699 N N . LEU A 1 91 ? 7.271 3.823 -7.229 1.00 95.44 91 LEU A N 1
ATOM 700 C CA . LEU A 1 91 ? 6.268 2.845 -7.643 1.00 95.44 91 LEU A CA 1
ATOM 701 C C . LEU A 1 91 ? 4.897 3.107 -7.011 1.00 95.44 91 LEU A C 1
ATOM 703 O O . LEU A 1 91 ? 3.891 2.799 -7.645 1.00 95.44 91 LEU A O 1
ATOM 707 N N . LEU A 1 92 ? 4.843 3.692 -5.811 1.00 95.75 92 LEU A N 1
ATOM 708 C CA . LEU A 1 92 ? 3.599 4.007 -5.093 1.00 95.75 92 LEU A CA 1
ATOM 709 C C . LEU A 1 92 ? 3.319 5.511 -5.043 1.00 95.75 92 LEU A C 1
ATOM 711 O O . LEU A 1 92 ? 2.173 5.931 -5.201 1.00 95.75 92 LEU A O 1
ATOM 715 N N . VAL A 1 93 ? 4.363 6.319 -4.843 1.00 93.75 93 VAL A N 1
ATOM 716 C CA . VAL A 1 93 ? 4.251 7.744 -4.515 1.00 93.75 93 VAL A CA 1
ATOM 717 C C . VAL A 1 93 ? 5.096 8.582 -5.465 1.00 93.75 93 VAL A C 1
ATOM 719 O O . VAL A 1 93 ? 6.311 8.430 -5.532 1.00 93.75 93 VAL A O 1
ATOM 722 N N . GLN A 1 94 ? 4.479 9.524 -6.172 1.00 90.56 94 GLN A N 1
ATOM 723 C CA . GLN A 1 94 ? 5.193 10.542 -6.943 1.00 90.56 94 GLN A CA 1
ATOM 724 C C . GLN A 1 94 ? 5.027 11.907 -6.286 1.00 90.56 94 GLN A C 1
ATOM 726 O O . GLN A 1 94 ? 3.948 12.240 -5.811 1.00 90.56 94 GLN A O 1
ATOM 731 N N . GLN A 1 95 ? 6.068 12.736 -6.329 1.00 85.69 95 GLN A N 1
ATOM 732 C CA . GLN A 1 95 ? 5.946 14.152 -5.994 1.00 85.69 95 GLN A CA 1
ATOM 733 C C . GLN A 1 95 ? 5.792 14.978 -7.274 1.00 85.69 95 GLN A C 1
ATOM 735 O O . GLN A 1 95 ? 6.576 14.849 -8.219 1.00 85.69 95 GLN A O 1
ATOM 740 N N . ARG A 1 96 ? 4.774 15.840 -7.323 1.00 81.25 96 ARG A N 1
ATOM 741 C CA . ARG A 1 96 ? 4.566 16.817 -8.400 1.00 81.25 96 ARG A CA 1
ATOM 742 C C . ARG A 1 96 ? 4.316 18.185 -7.790 1.00 81.25 96 ARG A C 1
ATOM 744 O O . ARG A 1 96 ? 3.335 18.367 -7.088 1.00 81.25 96 ARG A O 1
ATOM 751 N N . LYS A 1 97 ? 5.193 19.154 -8.080 1.00 80.44 97 LYS A N 1
ATOM 752 C CA . LYS A 1 97 ? 5.097 20.532 -7.555 1.00 80.44 97 LYS A CA 1
ATOM 753 C C . LYS A 1 97 ? 4.946 20.590 -6.019 1.00 80.44 97 LYS A C 1
ATOM 755 O O . LYS A 1 97 ? 4.183 21.397 -5.509 1.00 80.44 97 LYS A O 1
ATOM 760 N N . GLY A 1 98 ? 5.636 19.702 -5.299 1.00 79.00 98 GLY A N 1
ATOM 761 C CA . GLY A 1 98 ? 5.543 19.594 -3.837 1.00 79.00 98 GLY A CA 1
ATOM 762 C C . GLY A 1 98 ? 4.303 18.859 -3.312 1.00 79.00 98 GLY A C 1
ATOM 763 O O . GLY A 1 98 ? 4.180 18.690 -2.108 1.00 79.00 98 GLY A O 1
ATOM 764 N N . GLN A 1 99 ? 3.403 18.392 -4.184 1.00 83.88 99 GLN A N 1
ATOM 765 C CA . GLN A 1 99 ? 2.238 17.593 -3.802 1.00 83.88 99 GLN A CA 1
ATOM 766 C C . GLN A 1 99 ? 2.485 16.103 -4.020 1.00 83.88 99 GLN A C 1
ATOM 768 O O . GLN A 1 99 ? 3.119 15.697 -5.001 1.00 83.88 99 GLN A O 1
ATOM 773 N N . ILE A 1 100 ? 1.932 15.293 -3.124 1.00 88.50 100 ILE A N 1
ATOM 774 C CA . ILE A 1 100 ? 1.950 13.837 -3.216 1.00 88.50 100 ILE A CA 1
ATOM 775 C C . ILE A 1 100 ? 0.864 13.375 -4.175 1.00 88.50 100 ILE A C 1
ATOM 777 O O . ILE A 1 100 ? -0.303 13.732 -4.049 1.00 88.50 100 ILE A O 1
ATOM 781 N N . VAL A 1 101 ? 1.270 12.562 -5.142 1.00 90.69 101 VAL A N 1
ATOM 782 C CA . VAL A 1 101 ? 0.401 11.996 -6.164 1.00 90.69 101 VAL A CA 1
ATOM 783 C C . VAL A 1 101 ? 0.568 10.478 -6.142 1.00 90.69 101 VAL A C 1
ATOM 785 O O . VAL A 1 101 ? 1.646 9.983 -6.493 1.00 90.69 101 VAL A O 1
ATOM 788 N N . PRO A 1 102 ? -0.473 9.726 -5.748 1.00 93.94 102 PRO A N 1
ATOM 789 C CA . PRO A 1 102 ? -0.463 8.276 -5.846 1.00 93.94 102 PRO A CA 1
ATOM 790 C C . PRO A 1 102 ? -0.296 7.805 -7.293 1.00 93.94 102 PRO A C 1
ATOM 792 O O . PRO A 1 102 ? -0.780 8.435 -8.238 1.00 93.94 102 PRO A O 1
ATOM 795 N N . THR A 1 103 ? 0.405 6.692 -7.486 1.00 94.94 103 THR A N 1
ATOM 796 C CA . THR A 1 103 ? 0.545 6.068 -8.805 1.00 94.94 103 THR A CA 1
ATOM 797 C C . THR A 1 103 ? -0.684 5.237 -9.175 1.00 94.94 103 THR A C 1
ATOM 799 O O . THR A 1 103 ? -1.511 4.882 -8.339 1.00 94.94 103 THR A O 1
ATOM 802 N N . GLU A 1 104 ? -0.768 4.850 -10.447 1.00 93.81 104 GLU A N 1
ATOM 803 C CA . GLU A 1 104 ? -1.748 3.867 -10.925 1.00 93.81 104 GLU A CA 1
ATOM 804 C C . GLU A 1 104 ? -1.625 2.520 -10.197 1.00 93.81 104 GLU A C 1
ATOM 806 O O . GLU A 1 104 ? -2.631 1.892 -9.883 1.00 93.81 104 GLU A O 1
ATOM 811 N N . LEU A 1 105 ? -0.398 2.112 -9.849 1.00 96.00 105 LEU A N 1
ATOM 812 C CA . LEU A 1 105 ? -0.172 0.916 -9.042 1.00 96.00 105 LEU A CA 1
ATOM 813 C C . LEU A 1 105 ? -0.761 1.072 -7.635 1.00 96.00 105 LEU A C 1
ATOM 815 O O . LEU A 1 105 ? -1.427 0.157 -7.164 1.00 96.00 105 LEU A O 1
ATOM 819 N N . ALA A 1 106 ? -0.574 2.221 -6.980 1.00 96.62 106 ALA A N 1
ATOM 820 C CA . ALA A 1 106 ? -1.181 2.479 -5.675 1.00 96.62 106 ALA A CA 1
ATOM 821 C C . ALA A 1 106 ? -2.717 2.445 -5.734 1.00 96.62 106 ALA A C 1
ATOM 823 O O . ALA A 1 106 ? -3.344 1.831 -4.873 1.00 96.62 106 ALA A O 1
ATOM 824 N N . LEU A 1 107 ? -3.319 3.040 -6.770 1.00 95.44 107 LEU A N 1
ATOM 825 C CA . LEU A 1 107 ? -4.766 2.978 -7.005 1.00 95.44 107 LEU A CA 1
ATOM 826 C C . LEU A 1 107 ? -5.250 1.538 -7.207 1.00 95.44 107 LEU A C 1
ATOM 828 O O . LEU A 1 107 ? -6.262 1.150 -6.634 1.00 95.44 107 LEU A O 1
ATOM 832 N N . HIS A 1 108 ? -4.511 0.728 -7.965 1.00 96.12 108 HIS A N 1
ATOM 833 C CA . HIS A 1 108 ? -4.853 -0.678 -8.168 1.00 96.12 108 HIS A CA 1
ATOM 834 C C . HIS A 1 108 ? -4.736 -1.506 -6.878 1.00 96.12 108 HIS A C 1
ATOM 836 O O . HIS A 1 108 ? -5.608 -2.324 -6.581 1.00 96.12 108 HIS A O 1
ATOM 842 N N . LEU A 1 109 ? -3.681 -1.285 -6.086 1.00 96.81 109 LEU A N 1
ATOM 843 C CA . LEU A 1 109 ? -3.483 -1.966 -4.804 1.00 96.81 109 LEU A CA 1
ATOM 844 C C . LEU A 1 109 ? -4.545 -1.582 -3.775 1.00 96.81 109 LEU A C 1
ATOM 846 O O . LEU A 1 109 ? -4.963 -2.442 -3.010 1.00 96.81 109 LEU A O 1
ATOM 850 N N . LYS A 1 110 ? -5.019 -0.332 -3.788 1.00 95.50 110 LYS A N 1
ATOM 851 C CA . LYS A 1 110 ? -6.125 0.126 -2.937 1.00 95.50 110 LYS A CA 1
ATOM 852 C C . LYS A 1 110 ? -7.356 -0.780 -3.071 1.00 95.50 110 LYS A C 1
ATOM 854 O O . LYS A 1 110 ? -7.956 -1.133 -2.066 1.00 95.50 110 LYS A O 1
ATOM 859 N N . GLU A 1 111 ? -7.696 -1.172 -4.300 1.00 93.69 111 GLU A N 1
ATOM 860 C CA . GLU A 1 111 ? -8.882 -1.990 -4.595 1.00 93.69 111 GLU A CA 1
ATOM 861 C C . GLU A 1 111 ? -8.632 -3.497 -4.422 1.00 93.69 111 GLU A C 1
ATOM 863 O O . GLU A 1 111 ? -9.544 -4.253 -4.101 1.00 93.69 111 GLU A O 1
ATOM 868 N N . THR A 1 112 ? -7.403 -3.963 -4.661 1.00 94.31 112 THR A N 1
ATOM 869 C CA . THR A 1 112 ? -7.110 -5.407 -4.752 1.00 94.31 112 THR A CA 1
ATOM 870 C C . THR A 1 112 ? -6.388 -5.982 -3.539 1.00 94.31 112 THR A C 1
ATOM 872 O O . THR A 1 112 ? -6.607 -7.143 -3.197 1.00 94.31 112 THR A O 1
ATOM 875 N N . GLN A 1 113 ? -5.495 -5.210 -2.918 1.00 95.31 113 GLN A N 1
ATOM 876 C CA . GLN A 1 113 ? -4.628 -5.626 -1.811 1.00 95.31 113 GLN A CA 1
ATOM 877 C C . GLN A 1 113 ? -4.368 -4.446 -0.846 1.00 95.31 113 GLN A C 1
ATOM 879 O O . GLN A 1 113 ? -3.217 -4.024 -0.680 1.00 95.31 113 GLN A O 1
ATOM 884 N N . PRO A 1 114 ? -5.412 -3.900 -0.187 1.00 96.00 114 PRO A N 1
ATOM 885 C CA . PRO A 1 114 ? -5.273 -2.751 0.713 1.00 96.00 114 PRO A CA 1
ATOM 886 C C . PRO A 1 114 ? -4.294 -3.012 1.870 1.00 96.00 114 PRO A C 1
ATOM 888 O O . PRO A 1 114 ? -3.549 -2.112 2.253 1.00 96.00 114 PRO A O 1
ATOM 891 N N . GLY A 1 115 ? -4.210 -4.257 2.359 1.00 96.31 115 GLY A N 1
ATOM 892 C CA . GLY A 1 115 ? -3.229 -4.671 3.369 1.00 96.31 115 GLY A CA 1
ATOM 893 C C . GLY A 1 115 ? -1.776 -4.491 2.925 1.00 96.31 115 GLY A C 1
ATOM 894 O O . GLY A 1 115 ? -1.003 -3.834 3.625 1.00 96.31 115 GLY A O 1
ATOM 895 N N . LEU A 1 116 ? -1.423 -4.974 1.726 1.00 96.94 116 LEU A N 1
ATOM 896 C CA . LEU A 1 116 ? -0.084 -4.782 1.160 1.00 96.94 116 LEU A CA 1
ATOM 897 C C . LEU A 1 116 ? 0.219 -3.293 0.969 1.00 96.94 116 LEU A C 1
ATOM 899 O O . LEU A 1 116 ? 1.339 -2.857 1.231 1.00 96.94 116 LEU A O 1
ATOM 903 N N . LEU A 1 117 ? -0.758 -2.500 0.520 1.00 97.88 117 LEU A N 1
ATOM 904 C CA . LEU A 1 117 ? -0.576 -1.061 0.346 1.00 97.88 117 LEU A CA 1
ATOM 905 C C . LEU A 1 117 ? -0.259 -0.367 1.679 1.00 97.88 117 LEU A C 1
ATOM 907 O O . LEU A 1 117 ? 0.731 0.363 1.760 1.00 97.88 117 LEU A O 1
ATOM 911 N N . VAL A 1 118 ? -1.051 -0.631 2.724 1.00 97.25 118 VAL A N 1
ATOM 912 C CA . VAL A 1 118 ? -0.830 -0.090 4.075 1.00 97.25 118 VAL A CA 1
ATOM 913 C C . VAL A 1 118 ? 0.533 -0.514 4.618 1.00 97.25 118 VAL A C 1
ATOM 915 O O . VAL A 1 118 ? 1.307 0.337 5.063 1.00 97.25 118 VAL A O 1
ATOM 918 N N . ALA A 1 119 ? 0.879 -1.800 4.510 1.00 96.44 119 ALA A N 1
ATOM 919 C CA . ALA A 1 119 ? 2.179 -2.318 4.930 1.00 96.44 119 ALA A CA 1
ATOM 920 C C . ALA A 1 119 ? 3.342 -1.662 4.167 1.00 96.44 119 ALA A C 1
ATOM 922 O O . ALA A 1 119 ? 4.382 -1.354 4.752 1.00 96.44 119 ALA A O 1
ATOM 923 N N . SER A 1 120 ? 3.157 -1.394 2.873 1.00 97.19 120 SER A N 1
ATOM 924 C CA . SER A 1 120 ? 4.167 -0.757 2.029 1.00 97.19 120 SER A CA 1
ATOM 925 C C . SER A 1 120 ? 4.398 0.698 2.421 1.00 97.19 120 SER A C 1
ATOM 927 O O . SER A 1 120 ? 5.547 1.080 2.621 1.00 97.19 120 SER A O 1
ATOM 929 N N . VAL A 1 121 ? 3.341 1.500 2.601 1.00 96.62 121 VAL A N 1
ATOM 930 C CA . VAL A 1 121 ? 3.464 2.907 3.034 1.00 96.62 121 VAL A CA 1
ATOM 931 C C . VAL A 1 121 ? 4.054 3.000 4.442 1.00 96.62 121 VAL A C 1
ATOM 933 O O . VAL A 1 121 ? 4.935 3.824 4.685 1.00 96.62 121 VAL A O 1
ATOM 936 N N . LEU A 1 122 ? 3.657 2.106 5.352 1.00 94.56 122 LEU A N 1
ATOM 937 C CA . LEU A 1 122 ? 4.271 2.002 6.676 1.00 94.56 122 LEU A CA 1
ATOM 938 C C . LEU A 1 122 ? 5.765 1.659 6.573 1.00 94.56 122 LEU A C 1
ATOM 940 O O . LEU A 1 122 ? 6.593 2.259 7.258 1.00 94.56 122 LEU A O 1
ATOM 944 N N . GLY A 1 123 ? 6.125 0.735 5.680 1.00 94.38 123 GLY A N 1
ATOM 945 C CA . GLY A 1 123 ? 7.510 0.410 5.354 1.00 94.38 123 GLY A CA 1
ATOM 946 C C . GLY A 1 123 ? 8.290 1.622 4.839 1.00 94.38 123 GLY A C 1
ATOM 947 O O . GLY A 1 123 ? 9.405 1.867 5.303 1.00 94.38 123 GLY A O 1
ATOM 948 N N . LEU A 1 124 ? 7.701 2.416 3.938 1.00 94.94 124 LEU A N 1
ATOM 949 C CA . LEU A 1 124 ? 8.287 3.668 3.452 1.00 94.94 124 LEU A CA 1
ATOM 950 C C . LEU A 1 124 ? 8.546 4.644 4.605 1.00 94.94 124 LEU A C 1
ATOM 952 O O . LEU A 1 124 ? 9.655 5.169 4.717 1.00 94.94 124 LEU A O 1
ATOM 956 N N . GLN A 1 125 ? 7.559 4.851 5.480 1.00 91.88 125 GLN A N 1
ATOM 957 C CA . GLN A 1 125 ? 7.667 5.784 6.601 1.00 91.88 125 GLN A CA 1
ATOM 958 C C . GLN A 1 125 ? 8.755 5.347 7.586 1.00 91.88 125 GLN A C 1
ATOM 960 O O . GLN A 1 125 ? 9.618 6.145 7.945 1.00 91.88 125 GLN A O 1
ATOM 965 N N . LYS A 1 126 ? 8.785 4.062 7.972 1.00 90.19 126 LYS A N 1
ATOM 966 C CA . LYS A 1 126 ? 9.805 3.523 8.893 1.00 90.19 126 LYS A CA 1
ATOM 967 C C . LYS A 1 126 ? 11.229 3.615 8.338 1.00 90.19 126 LYS A C 1
ATOM 969 O O . LYS A 1 126 ? 12.181 3.594 9.110 1.00 90.19 126 LYS A O 1
ATOM 974 N N . ASN A 1 127 ? 11.380 3.720 7.018 1.00 91.81 127 ASN A N 1
ATOM 975 C CA . ASN A 1 127 ? 12.669 3.848 6.337 1.00 91.81 127 ASN A CA 1
ATOM 976 C C . ASN A 1 127 ? 12.947 5.280 5.842 1.00 91.81 127 ASN A C 1
ATOM 978 O O . ASN A 1 127 ? 13.795 5.465 4.966 1.00 91.81 127 ASN A O 1
ATOM 982 N N . ASN A 1 128 ? 12.245 6.285 6.383 1.00 90.69 128 ASN A N 1
ATOM 983 C CA . ASN A 1 128 ? 12.408 7.705 6.049 1.00 90.69 128 ASN A CA 1
ATOM 984 C C . ASN A 1 128 ? 12.269 8.003 4.542 1.00 90.69 128 ASN A C 1
ATOM 986 O O . ASN A 1 128 ? 12.932 8.893 4.009 1.00 90.69 128 ASN A O 1
ATOM 990 N N . LYS A 1 129 ? 11.447 7.223 3.828 1.00 92.75 129 LYS A N 1
ATOM 991 C CA . LYS A 1 129 ? 11.142 7.431 2.402 1.00 92.75 129 LYS A CA 1
ATOM 992 C C . LYS A 1 129 ? 9.930 8.335 2.179 1.00 92.75 129 LYS A C 1
ATOM 994 O O . LYS A 1 129 ? 9.762 8.838 1.074 1.00 92.75 129 LYS A O 1
ATOM 999 N N . ILE A 1 130 ? 9.106 8.504 3.209 1.00 91.81 130 ILE A N 1
ATOM 1000 C CA . ILE A 1 130 ? 7.948 9.397 3.254 1.00 91.81 130 ILE A CA 1
ATOM 1001 C C . ILE A 1 130 ? 7.798 9.918 4.690 1.00 91.81 130 ILE A C 1
ATOM 1003 O O . ILE A 1 130 ? 8.041 9.173 5.643 1.00 91.81 130 ILE A O 1
ATOM 1007 N N . GLY A 1 131 ? 7.444 11.191 4.849 1.00 89.25 131 GLY A N 1
ATOM 1008 C CA . GLY A 1 131 ? 7.131 11.790 6.147 1.00 89.25 131 GLY A CA 1
ATOM 1009 C C . GLY A 1 131 ? 5.807 11.290 6.740 1.00 89.25 131 GLY A C 1
ATOM 1010 O O . GLY A 1 131 ? 5.000 10.654 6.064 1.00 89.25 131 GLY A O 1
ATOM 1011 N N . ILE A 1 132 ? 5.559 11.603 8.016 1.00 87.88 132 ILE A N 1
ATOM 1012 C CA . ILE A 1 132 ? 4.316 11.223 8.716 1.00 87.88 132 ILE A CA 1
ATOM 1013 C C . ILE A 1 132 ? 3.109 11.930 8.084 1.00 87.88 132 ILE A C 1
ATOM 1015 O O . ILE A 1 132 ? 2.162 11.280 7.649 1.00 87.88 132 ILE A O 1
ATOM 1019 N N . GLU A 1 133 ? 3.176 13.257 7.964 1.00 88.88 133 GLU A N 1
ATOM 1020 C CA . GLU A 1 133 ? 2.122 14.072 7.341 1.00 88.88 133 GLU A CA 1
ATOM 1021 C C . GLU A 1 133 ? 1.950 13.749 5.851 1.00 88.88 133 GLU A C 1
ATOM 1023 O O . GLU A 1 133 ? 0.842 13.743 5.315 1.00 88.88 133 GLU A O 1
ATOM 1028 N N . GLU A 1 134 ? 3.060 13.435 5.182 1.00 91.25 134 GLU A N 1
ATOM 1029 C CA . GLU A 1 134 ? 3.075 13.008 3.789 1.00 91.25 134 GLU A CA 1
ATOM 1030 C C . GLU A 1 134 ? 2.310 11.688 3.590 1.00 91.25 134 GLU A C 1
ATOM 1032 O O . GLU A 1 134 ? 1.548 11.558 2.631 1.00 91.25 134 GLU A O 1
ATOM 1037 N N . ALA A 1 135 ? 2.457 10.724 4.503 1.00 92.56 135 ALA A N 1
ATOM 1038 C CA . ALA A 1 135 ? 1.716 9.467 4.458 1.00 92.56 135 ALA A CA 1
ATOM 1039 C C . ALA A 1 135 ? 0.212 9.665 4.723 1.00 92.56 135 ALA A C 1
ATOM 1041 O O . ALA A 1 135 ? -0.612 9.081 4.016 1.00 92.56 135 ALA A O 1
ATOM 1042 N N . ASP A 1 136 ? -0.162 10.539 5.663 1.00 91.88 136 ASP A N 1
ATOM 1043 C CA . ASP A 1 136 ? -1.568 10.904 5.888 1.00 91.88 136 ASP A CA 1
ATOM 1044 C C . ASP A 1 136 ? -2.175 11.542 4.622 1.00 91.88 136 ASP A C 1
ATOM 1046 O O . ASP A 1 136 ? -3.260 11.160 4.171 1.00 91.88 136 ASP A O 1
ATOM 1050 N N . SER A 1 137 ? -1.449 12.483 4.007 1.00 91.56 137 SER A N 1
ATOM 1051 C CA . SER A 1 137 ? -1.843 13.140 2.755 1.00 91.56 137 SER A CA 1
ATOM 1052 C C . SER A 1 137 ? -1.977 12.143 1.601 1.00 91.56 137 SER A C 1
ATOM 1054 O O . SER A 1 137 ? -2.952 12.195 0.849 1.00 91.56 137 SER A O 1
ATOM 1056 N N . PHE A 1 138 ? -1.063 11.172 1.501 1.00 94.19 138 PHE A N 1
ATOM 1057 C CA . PHE A 1 138 ? -1.126 10.110 0.500 1.00 94.19 138 PHE A CA 1
ATOM 1058 C C . PHE A 1 138 ? -2.465 9.365 0.533 1.00 94.19 138 PHE A C 1
ATOM 1060 O O . PHE A 1 138 ? -3.113 9.251 -0.508 1.00 94.19 138 PHE A O 1
ATOM 1067 N N . PHE A 1 139 ? -2.916 8.898 1.703 1.00 94.56 139 PHE A N 1
ATOM 1068 C CA . PHE A 1 139 ? -4.184 8.166 1.806 1.00 94.56 139 PHE A CA 1
ATOM 1069 C C . PHE A 1 139 ? -5.409 9.053 1.567 1.00 94.56 139 PHE A C 1
ATOM 1071 O O . PHE A 1 139 ? -6.371 8.589 0.950 1.00 94.56 139 PHE A O 1
ATOM 1078 N N . LYS A 1 140 ? -5.371 10.326 1.988 1.00 91.94 140 LYS A N 1
ATOM 1079 C CA . LYS A 1 140 ? -6.439 11.298 1.691 1.00 91.94 140 LYS A CA 1
ATOM 1080 C C . LYS A 1 140 ? -6.602 11.506 0.185 1.00 91.94 140 LYS A C 1
ATOM 1082 O O . LYS A 1 140 ? -7.703 11.350 -0.339 1.00 91.94 140 LYS A O 1
ATOM 1087 N N . VAL A 1 141 ? -5.499 11.770 -0.521 1.00 92.25 141 VAL A N 1
ATOM 1088 C CA . VAL A 1 141 ? -5.497 11.951 -1.983 1.00 92.25 141 VAL A CA 1
ATOM 1089 C C . VAL A 1 141 ? -5.903 10.661 -2.698 1.00 92.25 141 VAL A C 1
ATOM 1091 O O . VAL A 1 141 ? -6.679 10.701 -3.649 1.00 92.25 141 VAL A O 1
ATOM 1094 N N . LEU A 1 142 ? -5.419 9.506 -2.234 1.00 93.25 142 LEU A N 1
ATOM 1095 C CA . LEU A 1 142 ? -5.707 8.204 -2.840 1.00 93.25 142 LEU A CA 1
ATOM 1096 C C . LEU A 1 142 ? -7.195 7.826 -2.772 1.00 93.25 142 LEU A C 1
ATOM 1098 O O . LEU A 1 142 ? -7.716 7.200 -3.697 1.00 93.25 142 LEU A O 1
ATOM 1102 N N . CYS A 1 143 ? -7.873 8.183 -1.682 1.00 90.25 143 CYS A N 1
ATOM 1103 C CA . CYS A 1 143 ? -9.283 7.854 -1.487 1.00 90.25 143 CYS A CA 1
ATOM 1104 C C . CYS A 1 143 ? -10.241 8.911 -2.057 1.00 90.25 143 CYS A C 1
ATOM 1106 O O . CYS A 1 143 ? -11.443 8.665 -2.048 1.00 90.25 143 CYS A O 1
ATOM 1108 N N . ALA A 1 144 ? -9.722 10.041 -2.560 1.00 75.25 144 ALA A N 1
ATOM 1109 C CA . ALA A 1 144 ? -10.485 11.125 -3.188 1.00 75.25 144 ALA A CA 1
ATOM 1110 C C . ALA A 1 144 ? -11.733 11.546 -2.388 1.00 75.25 144 ALA A C 1
ATOM 1112 O O . ALA A 1 144 ? -12.805 11.751 -2.956 1.00 75.25 144 ALA A O 1
ATOM 1113 N N . LYS A 1 145 ? -11.600 11.629 -1.060 1.00 66.06 145 LYS A N 1
ATOM 1114 C CA . LYS A 1 145 ? -12.675 12.085 -0.176 1.00 66.06 145 LYS A CA 1
ATOM 1115 C C . LYS A 1 145 ? -12.583 13.588 0.064 1.00 66.06 145 LYS A C 1
ATOM 1117 O O . LYS A 1 145 ? -11.484 14.141 0.032 1.00 66.06 145 LYS A O 1
ATOM 1122 N N . ASP A 1 146 ? -13.735 14.209 0.320 1.00 63.47 146 ASP A N 1
ATOM 1123 C CA . ASP A 1 146 ? -13.829 15.606 0.755 1.00 63.47 146 ASP A CA 1
ATOM 1124 C C . ASP A 1 146 ? -12.925 15.859 1.971 1.00 63.47 146 ASP A C 1
ATOM 1126 O O . ASP A 1 146 ? -12.690 14.944 2.769 1.00 63.47 146 ASP A O 1
ATOM 1130 N N . GLU A 1 147 ? -12.433 17.095 2.127 1.00 60.94 147 GLU A N 1
ATOM 1131 C CA . GLU A 1 147 ? -11.432 17.451 3.151 1.00 60.94 147 GLU A CA 1
ATOM 1132 C C . GLU A 1 147 ? -11.832 17.042 4.581 1.00 60.94 147 GLU A C 1
ATOM 1134 O O . GLU A 1 147 ? -10.960 16.746 5.402 1.00 60.94 147 GLU A O 1
ATOM 1139 N N . ASP A 1 148 ? -13.136 16.936 4.848 1.00 68.56 148 ASP A N 1
ATOM 1140 C CA . ASP A 1 148 ? -13.689 16.647 6.171 1.00 68.56 148 ASP A CA 1
ATOM 1141 C C . ASP A 1 148 ? -13.849 15.150 6.489 1.00 68.56 148 ASP A C 1
ATOM 1143 O O . ASP A 1 148 ? -14.124 14.798 7.638 1.00 68.56 148 ASP A O 1
ATOM 1147 N N . THR A 1 149 ? -13.686 14.238 5.518 1.00 82.56 149 THR A N 1
ATOM 1148 C CA . THR A 1 149 ? -13.946 12.803 5.749 1.00 82.56 149 THR A CA 1
ATOM 1149 C C . THR A 1 149 ? -12.667 11.971 5.767 1.00 82.56 149 THR A C 1
ATOM 1151 O O . THR A 1 149 ? -11.992 11.798 4.754 1.00 82.56 149 THR A O 1
ATOM 1154 N N . ILE A 1 150 ? -12.377 11.348 6.911 1.00 90.00 150 ILE A N 1
ATOM 1155 C CA . ILE A 1 150 ? -11.247 10.422 7.063 1.00 90.00 150 ILE A CA 1
ATOM 1156 C C . ILE A 1 150 ? -11.605 9.056 6.433 1.00 90.00 150 ILE A C 1
ATOM 1158 O O . ILE A 1 150 ? -12.568 8.415 6.873 1.00 90.00 150 ILE A O 1
ATOM 1162 N N . PRO A 1 151 ? -10.869 8.579 5.407 1.00 92.88 151 PRO A N 1
ATOM 1163 C CA . PRO A 1 151 ? -11.115 7.270 4.801 1.00 92.88 151 PRO A CA 1
ATOM 1164 C C . PRO A 1 151 ? -10.708 6.126 5.736 1.00 92.88 151 PRO A C 1
ATOM 1166 O O . PRO A 1 151 ? -9.719 6.244 6.459 1.00 92.88 151 PRO A O 1
ATOM 1169 N N . GLN A 1 152 ? -11.420 4.994 5.681 1.00 94.00 152 GLN A N 1
ATOM 1170 C CA . GLN A 1 152 ? -11.090 3.806 6.475 1.00 94.00 152 GLN A CA 1
ATOM 1171 C C . GLN A 1 152 ? -9.642 3.360 6.264 1.00 94.00 152 GLN A C 1
ATOM 1173 O O . GLN A 1 152 ? -8.966 3.070 7.239 1.00 94.00 152 GLN A O 1
ATOM 1178 N N . LEU A 1 153 ? -9.122 3.430 5.038 1.00 94.88 153 LEU A N 1
ATOM 1179 C CA . LEU A 1 153 ? -7.746 3.025 4.747 1.00 94.88 153 LEU A CA 1
ATOM 1180 C C . LEU A 1 153 ? -6.684 3.865 5.486 1.00 94.88 153 LEU A C 1
ATOM 1182 O O . LEU A 1 153 ? -5.609 3.363 5.809 1.00 94.88 153 LEU A O 1
ATOM 1186 N N . LEU A 1 154 ? -6.983 5.136 5.789 1.00 94.94 154 LEU A N 1
ATOM 1187 C CA . LEU A 1 154 ? -6.122 5.972 6.633 1.00 94.94 154 LEU A CA 1
ATOM 1188 C C . LEU A 1 154 ? -6.212 5.548 8.107 1.00 94.94 154 LEU A C 1
ATOM 1190 O O . LEU A 1 154 ? -5.198 5.523 8.799 1.00 94.94 154 LEU A O 1
ATOM 1194 N N . VAL A 1 155 ? -7.400 5.151 8.574 1.00 93.81 155 VAL A N 1
ATOM 1195 C CA . VAL A 1 155 ? -7.574 4.561 9.912 1.00 93.81 155 VAL A CA 1
ATOM 1196 C C . VAL A 1 155 ? -6.799 3.248 10.023 1.00 93.81 155 VAL A C 1
ATOM 1198 O O . VAL A 1 155 ? -6.058 3.071 10.984 1.00 93.81 155 VAL A O 1
ATOM 1201 N N . ASP A 1 156 ? -6.884 2.372 9.018 1.00 95.44 156 ASP A N 1
ATOM 1202 C CA . ASP A 1 156 ? -6.130 1.114 8.986 1.00 95.44 156 ASP A CA 1
ATOM 1203 C C . ASP A 1 156 ? -4.613 1.362 9.004 1.00 95.44 156 ASP A C 1
ATOM 1205 O O . ASP A 1 156 ? -3.851 0.628 9.637 1.00 95.44 156 ASP A O 1
ATOM 1209 N N . PHE A 1 157 ? -4.152 2.422 8.334 1.00 95.06 157 PHE A N 1
ATOM 1210 C CA . PHE A 1 157 ? -2.757 2.843 8.393 1.00 95.06 157 PHE A CA 1
ATOM 1211 C C . PHE A 1 157 ? -2.347 3.310 9.791 1.00 95.06 157 PHE A C 1
ATOM 1213 O O . PHE A 1 157 ? -1.300 2.891 10.286 1.00 95.06 157 PHE A O 1
ATOM 1220 N N . TRP A 1 158 ? -3.175 4.112 10.459 1.00 92.06 158 TRP A N 1
ATOM 1221 C CA . TRP A 1 158 ? -2.937 4.526 11.841 1.00 92.06 158 TRP A CA 1
ATOM 1222 C C . TRP A 1 158 ? -2.922 3.336 12.812 1.00 92.06 158 TRP A C 1
ATOM 1224 O O . TRP A 1 158 ? -2.042 3.233 13.667 1.00 92.06 158 TRP A O 1
ATOM 1234 N N . GLU A 1 159 ? -3.837 2.381 12.651 1.00 90.50 159 GLU A N 1
ATOM 1235 C CA . GLU A 1 159 ? -3.827 1.120 13.398 1.00 90.50 159 GLU A CA 1
ATOM 1236 C C . GLU A 1 159 ? -2.545 0.306 13.132 1.00 90.50 159 GLU A C 1
ATOM 1238 O O . GLU A 1 159 ? -1.948 -0.270 14.048 1.00 90.50 159 GLU A O 1
ATOM 1243 N N . ALA A 1 160 ? -2.075 0.266 11.881 1.00 91.06 160 ALA A N 1
ATOM 1244 C CA . ALA A 1 160 ? -0.836 -0.409 11.510 1.00 91.06 160 ALA A CA 1
ATOM 1245 C C . ALA A 1 160 ? 0.404 0.266 12.117 1.00 91.06 160 ALA A C 1
ATOM 1247 O O . ALA A 1 160 ? 1.291 -0.432 12.615 1.00 91.06 160 ALA A O 1
ATOM 1248 N N . GLN A 1 161 ? 0.447 1.601 12.135 1.00 88.12 161 GLN A N 1
ATOM 1249 C CA . GLN A 1 161 ? 1.482 2.382 12.815 1.00 88.12 161 GLN A CA 1
ATOM 1250 C C . GLN A 1 161 ? 1.534 2.066 14.311 1.00 88.12 161 GLN A C 1
ATOM 1252 O O . GLN A 1 161 ? 2.622 1.901 14.867 1.00 88.12 161 GLN A O 1
ATOM 1257 N N . LEU A 1 162 ? 0.367 1.934 14.945 1.00 83.56 162 LEU A N 1
ATOM 1258 C CA . LEU A 1 162 ? 0.271 1.638 16.367 1.00 83.56 162 LEU A CA 1
ATOM 1259 C C . LEU A 1 162 ? 0.825 0.246 16.695 1.00 83.56 162 LEU A C 1
ATOM 1261 O O . LEU A 1 162 ? 1.639 0.096 17.604 1.00 83.56 162 LEU A O 1
ATOM 1265 N N . VAL A 1 163 ? 0.434 -0.768 15.920 1.00 84.31 163 VAL A N 1
ATOM 1266 C CA . VAL A 1 163 ? 0.952 -2.139 16.073 1.00 84.31 163 VAL A CA 1
ATOM 1267 C C . VAL A 1 163 ? 2.455 -2.214 15.790 1.00 84.31 163 VAL A C 1
ATOM 1269 O O . VAL A 1 163 ? 3.159 -3.033 16.371 1.00 84.31 163 VAL A O 1
ATOM 1272 N N . ALA A 1 164 ? 2.981 -1.346 14.926 1.00 82.88 164 ALA A N 1
ATOM 1273 C CA . ALA A 1 164 ? 4.400 -1.318 14.588 1.00 82.88 164 ALA A CA 1
ATOM 1274 C C . ALA A 1 164 ? 5.301 -0.616 15.624 1.00 82.88 164 ALA A C 1
ATOM 1276 O O . ALA A 1 164 ? 6.504 -0.494 15.347 1.00 82.88 164 ALA A O 1
ATOM 1277 N N . CYS A 1 165 ? 4.739 -0.183 16.764 1.00 69.75 165 CYS A N 1
ATOM 1278 C CA . CYS A 1 165 ? 5.412 0.435 17.914 1.00 69.75 165 CYS A CA 1
ATOM 1279 C C . CYS A 1 165 ? 6.356 1.587 17.523 1.00 69.75 165 CYS A C 1
ATOM 1281 O O . CYS A 1 165 ? 7.575 1.496 17.685 1.00 69.75 165 CYS A O 1
ATOM 1283 N N . LEU A 1 166 ? 5.796 2.662 16.957 1.00 67.19 166 LEU A N 1
ATOM 1284 C CA . LEU A 1 166 ? 6.542 3.894 16.663 1.00 67.19 166 LEU A CA 1
ATOM 1285 C C . LEU A 1 166 ? 7.037 4.596 17.954 1.00 67.19 166 LEU A C 1
ATOM 1287 O O . LEU A 1 166 ? 6.488 4.341 19.024 1.00 67.19 166 LEU A O 1
ATOM 1291 N N . PRO A 1 167 ? 8.054 5.483 17.876 1.00 65.31 167 PRO A N 1
ATOM 1292 C CA . PRO A 1 167 ? 8.575 6.210 19.040 1.00 65.31 167 PRO A CA 1
ATOM 1293 C C . PRO A 1 167 ? 7.487 7.001 19.788 1.00 65.31 167 PRO A C 1
ATOM 1295 O O . PRO A 1 167 ? 6.618 7.597 19.150 1.00 65.31 167 PRO A O 1
ATOM 1298 N N . ASP A 1 168 ? 7.586 7.077 21.122 1.00 58.34 168 ASP A N 1
ATOM 1299 C CA . ASP A 1 168 ? 6.552 7.615 22.033 1.00 58.34 168 ASP A CA 1
ATOM 1300 C C . ASP A 1 168 ? 5.992 8.998 21.648 1.00 58.34 168 ASP A C 1
ATOM 1302 O O . ASP A 1 168 ? 4.811 9.270 21.858 1.00 58.34 168 ASP A O 1
ATOM 1306 N N . VAL A 1 169 ? 6.808 9.865 21.036 1.00 56.16 169 VAL A N 1
ATOM 1307 C CA . VAL A 1 169 ? 6.407 11.225 20.623 1.00 56.16 169 VAL A CA 1
ATOM 1308 C C . VAL A 1 169 ? 5.306 11.205 19.550 1.00 56.16 169 VAL A C 1
ATOM 1310 O O . VAL A 1 169 ? 4.446 12.079 19.536 1.00 56.16 169 VAL A O 1
ATOM 1313 N N . VAL A 1 170 ? 5.286 10.186 18.686 1.00 68.38 170 VAL A N 1
ATOM 1314 C CA . VAL A 1 170 ? 4.276 10.014 17.621 1.00 68.38 170 VAL A CA 1
ATOM 1315 C C . VAL A 1 170 ? 3.028 9.290 18.148 1.00 68.38 170 VAL A C 1
ATOM 1317 O O . VAL A 1 170 ? 1.935 9.420 17.598 1.00 68.38 170 VAL A O 1
ATOM 1320 N N . LEU A 1 171 ? 3.167 8.549 19.250 1.00 72.88 171 LEU A N 1
ATOM 1321 C CA . LEU A 1 171 ? 2.126 7.684 19.801 1.00 72.88 171 LEU A CA 1
ATOM 1322 C C . LEU A 1 171 ? 0.928 8.482 20.347 1.00 72.88 171 LEU A C 1
ATOM 1324 O O . LEU A 1 171 ? -0.220 8.099 20.137 1.00 72.88 171 LEU A O 1
ATOM 1328 N N . GLN A 1 172 ? 1.176 9.611 21.021 1.00 72.00 172 GLN A N 1
ATOM 1329 C CA . GLN A 1 172 ? 0.109 10.439 21.599 1.00 72.00 172 GLN A CA 1
ATOM 1330 C C . GLN A 1 172 ? -0.779 11.080 20.522 1.00 72.00 172 GLN A C 1
ATOM 1332 O O . GLN A 1 172 ? -2.004 11.102 20.658 1.00 72.00 172 GLN A O 1
ATOM 1337 N N . GLU A 1 173 ? -0.174 11.575 19.442 1.00 80.44 173 GLU A N 1
ATOM 1338 C CA . GLU A 1 173 ? -0.911 12.129 18.304 1.00 80.44 173 GLU A CA 1
ATOM 1339 C C . GLU A 1 173 ? -1.730 11.039 17.600 1.00 80.44 173 GLU A C 1
ATOM 1341 O O . GLU A 1 173 ? -2.901 11.243 17.277 1.00 8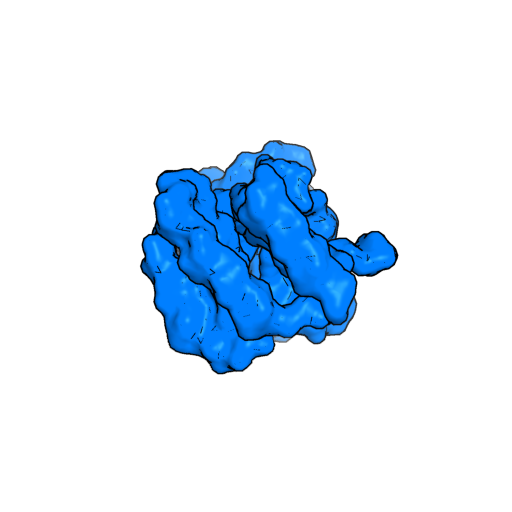0.44 173 GLU A O 1
ATOM 1346 N N . LEU A 1 174 ? -1.146 9.850 17.434 1.00 82.00 174 LEU A N 1
ATOM 1347 C CA . LEU A 1 174 ? -1.815 8.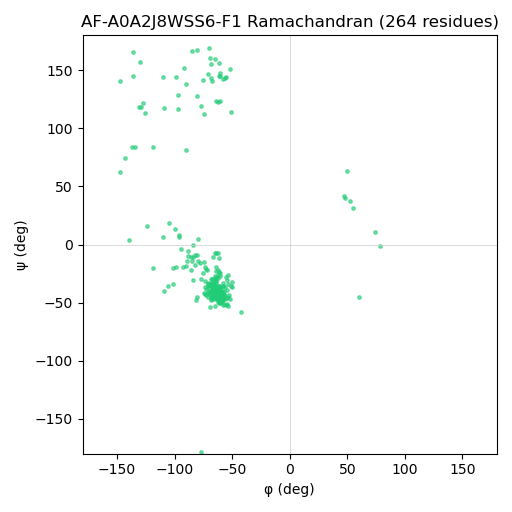703 16.830 1.00 82.00 174 LEU A CA 1
ATOM 1348 C C . LEU A 1 174 ? -3.037 8.252 17.640 1.00 82.00 174 LEU A C 1
ATOM 1350 O O . LEU A 1 174 ? -4.111 8.029 17.078 1.00 82.00 174 LEU A O 1
ATOM 1354 N N . PHE A 1 175 ? -2.902 8.187 18.968 1.00 78.31 175 PHE A N 1
ATOM 1355 C CA . PHE A 1 175 ? -4.027 7.932 19.862 1.00 78.31 175 PHE A CA 1
ATOM 1356 C C . PHE A 1 175 ? -5.123 8.973 19.685 1.00 78.31 175 PHE A C 1
ATOM 1358 O O . PHE A 1 175 ? -6.287 8.604 19.548 1.00 78.31 175 PHE A O 1
ATOM 1365 N N . PHE A 1 176 ? -4.774 10.258 19.650 1.00 79.56 176 PHE A N 1
ATOM 1366 C CA . PHE A 1 176 ? -5.754 11.322 19.464 1.00 79.56 176 PHE A CA 1
ATOM 1367 C C . PHE A 1 176 ? -6.510 11.189 18.132 1.00 79.56 176 PHE A C 1
ATOM 1369 O O . PHE A 1 176 ? -7.741 11.269 18.132 1.00 79.56 176 PHE A O 1
ATOM 1376 N N . LYS A 1 177 ? -5.806 10.913 17.024 1.00 87.12 177 LYS A N 1
ATOM 1377 C CA . LYS A 1 177 ? -6.405 10.684 15.695 1.00 87.12 177 LYS A CA 1
ATOM 1378 C C . LYS A 1 177 ? -7.399 9.519 15.708 1.00 87.12 177 LYS A C 1
ATOM 1380 O O . LYS A 1 177 ? -8.554 9.698 15.322 1.00 87.12 177 LYS A O 1
ATOM 1385 N N . LEU A 1 178 ? -6.981 8.358 16.220 1.00 85.94 178 LEU A N 1
ATOM 1386 C CA . LEU A 1 178 ? -7.826 7.160 16.310 1.00 85.94 178 LEU A CA 1
ATOM 1387 C C . LEU A 1 178 ? -9.040 7.379 17.225 1.00 85.94 178 LEU A C 1
ATOM 1389 O O . LEU A 1 178 ? -10.167 7.098 16.826 1.00 85.94 178 LEU A O 1
ATOM 1393 N N . THR A 1 179 ? -8.833 7.945 18.422 1.00 79.69 179 THR A N 1
ATOM 1394 C CA . THR A 1 179 ? -9.925 8.242 19.373 1.00 79.69 179 THR A CA 1
ATOM 1395 C C . THR A 1 179 ? -10.974 9.137 18.736 1.00 79.69 179 THR A C 1
ATOM 1397 O O . THR A 1 179 ? -12.164 8.835 18.779 1.00 79.69 179 THR A O 1
ATOM 1400 N N . SER A 1 180 ? -10.522 10.249 18.152 1.00 82.25 180 SER A N 1
ATOM 1401 C CA . SER A 1 180 ? -11.404 11.260 17.579 1.00 82.25 180 SER A CA 1
ATOM 1402 C C . SER A 1 180 ? -12.244 10.659 16.461 1.00 82.25 180 SER A C 1
ATOM 1404 O O . SER A 1 180 ? -13.448 10.896 16.407 1.00 82.25 180 SER A O 1
ATOM 1406 N N . GLN A 1 181 ? -11.631 9.820 15.623 1.00 86.81 181 GLN A N 1
ATOM 1407 C CA . GLN A 1 181 ? -12.326 9.182 14.517 1.00 86.81 181 GLN A CA 1
ATOM 1408 C C . GLN A 1 181 ? -13.366 8.156 14.976 1.00 86.81 181 GLN A C 1
ATOM 1410 O O . GLN A 1 181 ? -14.490 8.174 14.476 1.00 86.81 181 GLN A O 1
ATOM 1415 N N . TYR A 1 182 ? -13.041 7.289 15.938 1.00 83.75 182 TYR A N 1
ATOM 1416 C CA . TYR A 1 182 ? -14.019 6.319 16.437 1.00 83.75 182 TYR A CA 1
ATOM 1417 C C . TYR A 1 182 ? -15.175 6.998 17.182 1.00 83.75 182 TYR A C 1
ATOM 1419 O O . TYR A 1 182 ? -16.329 6.643 16.959 1.00 83.75 182 TYR A O 1
ATOM 1427 N N . ILE A 1 183 ? -14.911 8.026 18.005 1.00 79.81 183 ILE A N 1
ATOM 1428 C CA . ILE A 1 183 ? -15.984 8.815 18.642 1.00 79.81 183 ILE A CA 1
ATOM 1429 C C . ILE A 1 183 ? -16.868 9.457 17.583 1.00 79.81 183 ILE A C 1
ATOM 1431 O O . ILE A 1 183 ? -18.092 9.400 17.691 1.00 79.81 183 ILE A O 1
ATOM 1435 N N . TRP A 1 184 ? -16.266 10.065 16.560 1.00 84.25 184 TRP A N 1
ATOM 1436 C CA . TRP A 1 184 ? -17.021 10.706 15.495 1.00 84.25 184 TRP A CA 1
ATOM 1437 C C . TRP A 1 184 ? -17.939 9.703 14.785 1.00 84.25 184 TRP A C 1
ATOM 1439 O O . TRP A 1 184 ? -19.138 9.968 14.675 1.00 84.25 184 TRP A O 1
ATOM 1449 N N . ARG A 1 185 ? -17.435 8.517 14.416 1.00 82.94 185 ARG A N 1
ATOM 1450 C CA . ARG A 1 185 ? -18.241 7.451 13.794 1.00 82.94 185 ARG A CA 1
ATOM 1451 C C . ARG A 1 185 ? -19.388 6.987 14.674 1.00 82.94 185 ARG A C 1
ATOM 1453 O O . ARG A 1 185 ? -20.521 6.930 14.200 1.00 82.94 185 ARG A O 1
ATOM 1460 N N . LEU A 1 186 ? -19.127 6.741 15.957 1.00 79.38 186 LEU A N 1
ATOM 1461 C CA . LEU A 1 186 ? -20.163 6.358 16.918 1.00 79.38 186 LEU A CA 1
ATOM 1462 C C . LEU A 1 186 ? -21.211 7.464 17.088 1.00 79.38 186 LEU A C 1
ATOM 1464 O O . LEU A 1 186 ? -22.407 7.180 17.091 1.00 79.38 186 LEU A O 1
ATOM 1468 N N . SER A 1 187 ? -20.780 8.729 17.159 1.00 75.19 187 SER A N 1
ATOM 1469 C CA . SER A 1 187 ? -21.672 9.886 17.316 1.00 75.19 187 SER A CA 1
ATOM 1470 C C . SER A 1 187 ? -22.568 10.118 16.097 1.00 75.19 187 SER A C 1
ATOM 1472 O O . SER A 1 187 ? -23.707 10.558 16.237 1.00 75.19 187 SER A O 1
ATOM 1474 N N . LYS A 1 188 ? -22.068 9.813 14.894 1.00 80.75 188 LYS A N 1
ATOM 1475 C CA . LYS A 1 188 ? -22.801 9.957 13.630 1.00 80.75 188 LYS A CA 1
ATOM 1476 C C . LYS A 1 188 ? -23.500 8.675 13.187 1.00 80.75 188 LYS A C 1
ATOM 1478 O O . LYS A 1 188 ? -24.206 8.711 12.184 1.00 80.75 188 LYS A O 1
ATOM 1483 N N . ARG A 1 189 ? -23.313 7.564 13.913 1.00 77.88 189 ARG A N 1
ATOM 1484 C CA . ARG A 1 189 ? -23.700 6.204 13.494 1.00 77.88 189 ARG A CA 1
ATOM 1485 C C . ARG A 1 189 ? -23.242 5.897 12.065 1.00 77.88 189 ARG A C 1
ATOM 1487 O O . ARG A 1 189 ? -23.977 5.311 11.274 1.00 77.88 189 ARG A O 1
ATOM 1494 N N . GLN A 1 190 ? -22.035 6.342 11.728 1.00 79.31 190 GLN A N 1
ATOM 1495 C CA . GLN A 1 190 ? -21.489 6.200 10.389 1.00 79.31 190 GLN A CA 1
ATOM 1496 C C . GLN A 1 190 ? -20.581 4.970 10.325 1.00 79.31 190 GLN A C 1
ATOM 1498 O O . GLN A 1 190 ? -19.546 4.960 10.996 1.00 79.31 190 GLN A O 1
ATOM 1503 N N . PRO A 1 191 ? -20.927 3.952 9.517 1.00 83.44 191 PRO A N 1
ATOM 1504 C CA . PRO A 1 191 ? -20.064 2.797 9.333 1.00 83.44 191 PRO A CA 1
ATOM 1505 C C . PRO A 1 191 ? -18.793 3.182 8.558 1.00 83.44 191 PRO A C 1
ATOM 1507 O O . PRO A 1 191 ? -18.768 4.202 7.854 1.00 83.44 191 PRO A O 1
ATOM 1510 N N . PRO A 1 192 ? -17.728 2.368 8.653 1.00 86.75 192 PRO A N 1
ATOM 1511 C CA . PRO A 1 192 ? -16.562 2.536 7.802 1.00 86.75 192 PRO A CA 1
ATOM 1512 C C . PRO A 1 192 ? -16.954 2.371 6.325 1.00 86.75 192 PRO A C 1
ATOM 1514 O O . PRO A 1 192 ? -17.824 1.580 5.971 1.00 86.75 192 PRO A O 1
ATOM 1517 N N . ASP A 1 193 ? -16.311 3.135 5.445 1.00 87.62 193 ASP A N 1
ATOM 1518 C CA . ASP A 1 193 ? -16.587 3.132 4.002 1.00 87.62 193 ASP A CA 1
ATOM 1519 C C . ASP A 1 193 ? -16.083 1.882 3.278 1.00 87.62 193 ASP A C 1
ATOM 1521 O O . ASP A 1 193 ? -16.541 1.570 2.183 1.00 87.62 193 ASP A O 1
ATOM 1525 N N . THR A 1 194 ? -15.128 1.182 3.880 1.00 88.75 194 THR A N 1
ATOM 1526 C CA . THR A 1 194 ? -14.631 -0.117 3.426 1.00 88.75 194 THR A CA 1
ATOM 1527 C C . THR A 1 194 ? -14.480 -1.032 4.633 1.00 88.75 194 THR A C 1
ATOM 1529 O O . THR A 1 194 ? -14.534 -0.577 5.776 1.00 88.75 194 THR A O 1
ATOM 1532 N N . THR A 1 195 ? -14.327 -2.332 4.402 1.00 90.56 195 THR A N 1
ATOM 1533 C CA . THR A 1 195 ? -14.086 -3.286 5.487 1.00 90.56 195 THR A CA 1
ATOM 1534 C C . THR A 1 195 ? -12.745 -2.974 6.165 1.00 90.56 195 THR A C 1
ATOM 1536 O O . THR A 1 195 ? -11.731 -2.962 5.465 1.00 90.56 195 THR A O 1
ATOM 1539 N N . PRO A 1 196 ? -12.714 -2.740 7.492 1.00 92.56 196 PRO A N 1
ATOM 1540 C CA . PRO A 1 196 ? -11.468 -2.530 8.223 1.00 92.56 196 PRO A CA 1
ATOM 1541 C C . PRO A 1 196 ? -10.489 -3.691 8.037 1.00 92.56 196 PRO A C 1
ATOM 1543 O O . PRO A 1 196 ? -10.899 -4.853 8.007 1.00 92.56 196 PRO A O 1
ATOM 1546 N N . LEU A 1 197 ? -9.192 -3.388 7.957 1.00 92.81 197 LEU A N 1
ATOM 1547 C CA . LEU A 1 197 ? -8.158 -4.414 7.774 1.00 92.81 197 LEU A CA 1
ATOM 1548 C C . LEU A 1 197 ? -7.921 -5.266 9.020 1.00 92.81 197 LEU A C 1
ATOM 1550 O O . LEU A 1 197 ? -7.366 -6.360 8.918 1.00 92.81 197 LEU A O 1
ATOM 1554 N N . ARG A 1 198 ? -8.292 -4.752 10.192 1.00 87.75 198 ARG A N 1
ATOM 1555 C CA . ARG A 1 198 ? -8.146 -5.438 11.472 1.00 87.75 198 ARG A CA 1
ATOM 1556 C C . ARG A 1 198 ? -9.388 -5.283 12.318 1.00 87.75 198 ARG A C 1
ATOM 1558 O O . ARG A 1 198 ? -10.021 -4.223 12.332 1.00 87.75 198 ARG A O 1
ATOM 1565 N N . THR A 1 199 ? -9.681 -6.339 13.058 1.00 85.88 199 THR A N 1
ATOM 1566 C CA . THR A 1 199 ? -10.698 -6.327 14.101 1.00 85.88 199 THR A CA 1
ATOM 1567 C C . THR A 1 199 ? -10.131 -5.800 15.421 1.00 85.88 199 THR A C 1
ATOM 1569 O O . THR A 1 199 ? -8.917 -5.704 15.612 1.00 85.88 199 THR A O 1
ATOM 1572 N N . SER A 1 200 ? -10.994 -5.476 16.378 1.00 78.50 200 SER A N 1
ATOM 1573 C CA . SER A 1 200 ? -10.617 -5.085 17.726 1.00 78.50 200 SER A CA 1
ATOM 1574 C C . SER A 1 200 ? -9.859 -6.213 18.407 1.00 78.50 200 SER A C 1
ATOM 1576 O O . SER A 1 200 ? -8.900 -5.941 19.117 1.00 78.50 200 SER A O 1
ATOM 1578 N N . GLU A 1 201 ? -10.233 -7.469 18.148 1.00 79.12 201 GLU A N 1
ATOM 1579 C CA . GLU A 1 201 ? -9.523 -8.642 18.660 1.00 79.12 201 GLU A CA 1
ATOM 1580 C C . GLU A 1 201 ? -8.104 -8.739 18.084 1.00 79.12 201 GLU A C 1
ATOM 1582 O O . GLU A 1 201 ? -7.148 -8.905 18.843 1.00 79.12 201 GLU A O 1
ATOM 1587 N N . ASP A 1 202 ? -7.937 -8.546 16.770 1.00 83.38 202 ASP A N 1
ATOM 1588 C CA . ASP A 1 202 ? -6.610 -8.528 16.138 1.00 83.38 202 ASP A CA 1
ATOM 1589 C C . ASP A 1 202 ? -5.713 -7.462 16.763 1.00 83.38 202 ASP A C 1
ATOM 1591 O O . ASP A 1 202 ? -4.535 -7.698 17.036 1.00 83.38 202 ASP A O 1
ATOM 1595 N N . LEU A 1 203 ? -6.269 -6.276 16.998 1.00 79.44 203 LEU A N 1
ATOM 1596 C CA . LEU A 1 203 ? -5.517 -5.158 17.538 1.00 79.44 203 LEU A CA 1
ATOM 1597 C C . LEU A 1 203 ? -5.180 -5.359 19.027 1.00 79.44 203 LEU A C 1
ATOM 1599 O O . LEU A 1 203 ? -4.045 -5.076 19.420 1.00 79.44 203 LEU A O 1
ATOM 1603 N N . ILE A 1 204 ? -6.104 -5.926 19.817 1.00 74.69 204 ILE A N 1
ATOM 1604 C CA . ILE A 1 204 ? -5.867 -6.336 21.212 1.00 74.69 204 ILE A CA 1
ATOM 1605 C C . ILE A 1 204 ? -4.720 -7.342 21.295 1.00 74.69 204 ILE A C 1
ATOM 1607 O O . ILE A 1 204 ? -3.824 -7.206 22.127 1.00 74.69 204 ILE A O 1
ATOM 1611 N N . ASN A 1 205 ? -4.717 -8.326 20.399 1.00 77.12 205 ASN A N 1
ATOM 1612 C CA . ASN A 1 205 ? -3.702 -9.371 20.375 1.00 77.12 205 ASN A CA 1
ATOM 1613 C C . ASN A 1 205 ? -2.345 -8.868 19.856 1.00 77.12 205 ASN A C 1
ATOM 1615 O O . ASN A 1 205 ? -1.300 -9.374 20.268 1.00 77.12 205 ASN A O 1
ATOM 1619 N N . ALA A 1 206 ? -2.337 -7.885 18.951 1.00 72.94 206 ALA A N 1
ATOM 1620 C CA . ALA A 1 206 ? -1.127 -7.428 18.271 1.00 72.94 206 ALA A CA 1
ATOM 1621 C C . ALA A 1 206 ? -0.414 -6.250 18.952 1.00 72.94 206 ALA A C 1
ATOM 1623 O O . ALA A 1 206 ? 0.758 -6.005 18.663 1.00 72.94 206 ALA A O 1
ATOM 1624 N N . CYS A 1 207 ? -1.083 -5.493 19.824 1.00 68.88 207 CYS A N 1
ATOM 1625 C CA . CYS A 1 207 ? -0.520 -4.281 20.410 1.00 68.88 207 CYS A CA 1
ATOM 1626 C C . CYS A 1 207 ? -0.657 -4.278 21.935 1.00 68.88 207 CYS A C 1
ATOM 1628 O O . CYS A 1 207 ? -1.750 -4.215 22.485 1.00 68.88 207 CYS A O 1
ATOM 1630 N N . SER A 1 208 ? 0.482 -4.242 22.632 1.00 63.53 208 SER A N 1
ATOM 1631 C CA . SER A 1 208 ? 0.555 -4.223 24.103 1.00 63.53 208 SER A CA 1
ATOM 1632 C C . SER A 1 208 ? -0.039 -2.962 24.752 1.00 63.53 208 SER A C 1
ATOM 1634 O O . SER A 1 208 ? -0.141 -2.884 25.981 1.00 63.53 208 SER A O 1
ATOM 1636 N N . HIS A 1 209 ? -0.419 -1.965 23.945 1.00 61.81 209 HIS A N 1
ATOM 1637 C CA . HIS A 1 209 ? -1.151 -0.784 24.393 1.00 61.81 209 HIS A CA 1
ATOM 1638 C C . HIS A 1 209 ? -2.661 -1.020 24.510 1.00 61.81 209 HIS A C 1
ATOM 1640 O O . HIS A 1 209 ? -3.318 -0.261 25.222 1.00 61.81 209 HIS A O 1
ATOM 1646 N N . TYR A 1 210 ? -3.208 -2.072 23.894 1.00 57.62 210 TYR A N 1
ATOM 1647 C CA . TYR A 1 210 ? -4.561 -2.521 24.195 1.00 57.62 210 TYR A CA 1
ATOM 1648 C C . TYR A 1 210 ? -4.570 -3.229 25.550 1.00 57.62 210 TYR A C 1
ATOM 1650 O O . TYR A 1 210 ? -3.968 -4.283 25.737 1.00 57.62 210 TYR A O 1
ATOM 1658 N N . GLY A 1 211 ? -5.224 -2.608 26.529 1.00 52.75 211 GLY A N 1
ATOM 1659 C CA . GLY A 1 211 ? -5.523 -3.249 27.807 1.00 52.75 211 GLY A CA 1
ATOM 1660 C C . GLY A 1 211 ? -6.693 -4.232 27.703 1.00 52.75 211 GLY A C 1
ATOM 1661 O O . GLY A 1 211 ? -7.288 -4.412 26.644 1.00 52.75 211 GLY A O 1
ATOM 1662 N N . LEU A 1 212 ? -7.048 -4.840 28.838 1.00 49.41 212 LEU A N 1
ATOM 1663 C CA . LEU A 1 212 ? -8.267 -5.642 28.974 1.00 49.41 212 LEU A CA 1
ATOM 1664 C C . LEU A 1 212 ? -9.510 -4.798 28.641 1.00 49.41 212 LEU A C 1
ATOM 1666 O O . LEU A 1 212 ? -9.590 -3.629 29.030 1.00 49.41 212 LEU A O 1
ATOM 1670 N N . ILE A 1 213 ? -10.492 -5.420 27.982 1.00 51.34 213 ILE A N 1
ATOM 1671 C CA . ILE A 1 213 ? -11.815 -4.846 27.700 1.00 51.34 213 ILE A CA 1
ATOM 1672 C C . ILE A 1 213 ? -12.407 -4.299 29.004 1.00 51.34 213 ILE A C 1
ATOM 1674 O O . ILE A 1 213 ? -12.687 -5.048 29.944 1.00 51.34 213 ILE A O 1
ATOM 1678 N N . HIS A 1 214 ? -12.582 -2.978 29.086 1.00 53.78 214 HIS A N 1
ATOM 1679 C CA . HIS A 1 214 ? -13.102 -2.357 30.299 1.00 53.78 214 HIS A CA 1
ATOM 1680 C C . HIS A 1 214 ? -14.621 -2.593 30.442 1.00 53.78 214 HIS A C 1
ATOM 1682 O O . HIS A 1 214 ? -15.353 -2.466 29.458 1.00 53.78 214 HIS A O 1
ATOM 1688 N N . PRO A 1 215 ? -15.135 -2.842 31.666 1.00 47.72 215 PRO A N 1
ATOM 1689 C CA . PRO A 1 215 ? -16.537 -3.209 31.903 1.00 47.72 215 PRO A CA 1
ATOM 1690 C C . PRO A 1 215 ? -17.590 -2.236 31.350 1.00 47.72 215 PRO A C 1
ATOM 1692 O O . PRO A 1 215 ? -18.686 -2.663 31.006 1.00 47.72 215 PRO A O 1
ATOM 1695 N N . TRP A 1 216 ? -17.277 -0.941 31.225 1.00 56.84 216 TRP A N 1
ATOM 1696 C CA . TRP A 1 216 ? -18.211 0.057 30.683 1.00 56.84 216 TRP A CA 1
ATOM 1697 C C . TRP A 1 216 ? -18.536 -0.176 29.201 1.00 56.84 216 TRP A C 1
ATOM 1699 O O . TRP A 1 216 ? -19.650 0.114 28.776 1.00 56.84 216 TRP A O 1
ATOM 1709 N N . VAL A 1 217 ? -17.608 -0.756 28.432 1.00 56.78 217 VAL A N 1
ATOM 1710 C CA . VAL A 1 217 ? -17.849 -1.141 27.034 1.00 56.78 217 VAL A CA 1
ATOM 1711 C C . VAL A 1 217 ? -18.864 -2.276 26.987 1.00 56.78 217 VAL A C 1
ATOM 1713 O O . VAL A 1 217 ? -19.832 -2.201 26.241 1.00 56.78 217 VAL A O 1
ATOM 1716 N N . HIS A 1 218 ? -18.709 -3.284 27.851 1.00 55.88 218 HIS A N 1
ATOM 1717 C CA . HIS A 1 218 ? -19.702 -4.348 27.987 1.00 55.88 218 HIS A CA 1
ATOM 1718 C C . HIS A 1 218 ? -21.072 -3.809 28.390 1.00 55.88 218 HIS A C 1
ATOM 1720 O O . HIS A 1 218 ? -22.069 -4.264 27.840 1.00 55.88 218 HIS A O 1
ATOM 1726 N N . VAL A 1 219 ? -21.133 -2.837 29.304 1.00 54.62 219 VAL A N 1
ATOM 1727 C CA . VAL A 1 219 ? -22.399 -2.206 29.699 1.00 54.62 219 VAL A CA 1
ATOM 1728 C C . VAL A 1 219 ? -23.057 -1.519 28.501 1.00 54.62 219 VAL A C 1
ATOM 1730 O O . VAL A 1 219 ? -24.209 -1.828 28.230 1.00 54.62 219 VAL A O 1
ATOM 1733 N N . LEU A 1 220 ? -22.326 -0.688 27.745 1.00 57.78 220 LEU A N 1
ATOM 1734 C CA . LEU A 1 220 ? -22.860 0.025 26.574 1.00 57.78 220 LEU A CA 1
ATOM 1735 C C . LEU A 1 220 ? -23.287 -0.915 25.431 1.00 57.78 220 LEU A C 1
ATOM 1737 O O . LEU A 1 220 ? -24.357 -0.715 24.862 1.00 57.78 220 LEU A O 1
ATOM 1741 N N . ILE A 1 221 ? -22.501 -1.959 25.132 1.00 57.06 221 ILE A N 1
ATOM 1742 C CA . ILE A 1 221 ? -22.846 -2.985 24.125 1.00 57.06 221 ILE A CA 1
ATOM 1743 C C . ILE A 1 221 ? -24.092 -3.769 24.551 1.00 57.06 221 ILE A C 1
ATOM 1745 O O . ILE A 1 221 ? -24.945 -4.071 23.724 1.00 57.06 221 ILE A O 1
ATOM 1749 N N . SER A 1 222 ? -24.209 -4.108 25.839 1.00 53.34 222 SER A N 1
ATOM 1750 C CA . SER A 1 222 ? -25.313 -4.936 26.346 1.00 53.34 222 SER A CA 1
ATOM 1751 C C . SER A 1 222 ? -26.633 -4.172 26.454 1.00 53.34 222 SER A C 1
ATOM 1753 O O . SER A 1 222 ? -27.695 -4.789 26.437 1.00 53.34 222 SER A O 1
ATOM 1755 N N . SER A 1 223 ? -26.583 -2.844 26.587 1.00 54.25 223 SER A N 1
ATOM 1756 C CA . SER A 1 223 ? -27.778 -1.998 26.673 1.00 54.25 223 SER A CA 1
ATOM 1757 C C . SER A 1 223 ? -28.465 -1.742 25.331 1.00 54.25 223 SER A C 1
ATOM 1759 O O . SER A 1 223 ? -29.624 -1.334 25.333 1.00 54.25 223 SER A O 1
ATOM 1761 N N . ASP A 1 224 ? -27.804 -2.006 24.200 1.00 52.44 224 ASP A N 1
ATOM 1762 C CA . ASP A 1 224 ? -28.324 -1.667 22.873 1.00 52.44 224 ASP A CA 1
ATOM 1763 C C . ASP A 1 224 ? -28.517 -2.931 22.014 1.00 52.44 224 ASP A C 1
ATOM 1765 O O . ASP A 1 224 ? -27.668 -3.332 21.221 1.00 52.44 224 ASP A O 1
ATOM 1769 N N . SER A 1 225 ? -29.663 -3.602 22.196 1.00 49.16 225 SER A N 1
ATOM 1770 C CA . SER A 1 225 ? -30.000 -4.882 21.530 1.00 49.16 225 SER A CA 1
ATOM 1771 C C . SER A 1 225 ? -30.090 -4.820 19.992 1.00 49.16 225 SER A C 1
ATOM 1773 O O . SER A 1 225 ? -30.231 -5.855 19.342 1.00 49.16 225 SER A O 1
ATOM 1775 N N . LEU A 1 226 ? -30.003 -3.615 19.416 1.00 53.50 226 LEU A N 1
ATOM 1776 C CA . LEU A 1 226 ? -30.061 -3.306 17.983 1.00 53.50 226 LEU A CA 1
ATOM 1777 C C . LEU A 1 226 ? -28.711 -2.834 17.409 1.00 53.50 226 LEU A C 1
ATOM 1779 O O . LEU A 1 226 ? -28.663 -2.415 16.251 1.00 53.50 226 LEU A O 1
ATOM 1783 N N . ALA A 1 227 ? -27.629 -2.871 18.195 1.00 56.16 227 ALA A N 1
ATOM 1784 C CA . ALA A 1 227 ? -26.330 -2.352 17.781 1.00 56.16 227 ALA A CA 1
ATOM 1785 C C . ALA A 1 227 ? -25.782 -3.074 16.535 1.00 56.16 227 ALA A C 1
ATOM 1787 O O . ALA A 1 227 ? -25.606 -4.294 16.516 1.00 56.16 227 ALA A O 1
ATOM 1788 N N . ASP A 1 228 ? -25.489 -2.293 15.492 1.00 67.75 228 ASP A N 1
ATOM 1789 C CA . ASP A 1 228 ? -24.807 -2.765 14.285 1.00 67.75 228 ASP A CA 1
ATOM 1790 C C . ASP A 1 228 ? -23.406 -3.306 14.632 1.00 67.75 228 ASP A C 1
ATOM 1792 O O . ASP A 1 228 ? -22.721 -2.782 15.513 1.00 67.75 228 ASP A O 1
ATOM 1796 N N . LYS A 1 229 ? -22.936 -4.321 13.898 1.00 74.81 229 LYS A N 1
ATOM 1797 C CA . LYS A 1 229 ? -21.614 -4.938 14.103 1.00 74.81 229 LYS A CA 1
ATOM 1798 C C . LYS A 1 229 ? -20.480 -3.913 14.020 1.00 74.81 229 LYS A C 1
ATOM 1800 O O . LYS A 1 229 ? -19.522 -3.998 14.782 1.00 74.81 229 LYS A O 1
ATOM 1805 N N . ASN A 1 230 ? -20.599 -2.919 13.138 1.00 75.06 230 ASN A N 1
ATOM 1806 C CA . ASN A 1 230 ? -19.602 -1.851 13.021 1.00 75.06 230 ASN A CA 1
ATOM 1807 C C . ASN A 1 230 ? -19.593 -0.925 14.248 1.00 75.06 230 ASN A C 1
ATOM 1809 O O . ASN A 1 230 ? -18.539 -0.442 14.652 1.00 75.06 230 ASN A O 1
ATOM 1813 N N . TYR A 1 231 ? -20.755 -0.707 14.873 1.00 74.00 231 TYR A N 1
ATOM 1814 C CA . TYR A 1 231 ? -20.874 0.097 16.089 1.00 74.00 231 TYR A CA 1
ATOM 1815 C C . TYR A 1 231 ? -20.191 -0.593 17.275 1.00 74.00 231 TYR A C 1
ATOM 1817 O O . TYR A 1 231 ? -19.414 0.030 17.997 1.00 74.00 231 TYR A O 1
ATOM 1825 N N . THR A 1 232 ? -20.421 -1.899 17.449 1.00 74.19 232 THR A N 1
ATOM 1826 C CA . THR A 1 232 ? -19.754 -2.682 18.504 1.00 74.19 232 THR A CA 1
ATOM 1827 C C . THR A 1 232 ? -18.240 -2.750 18.308 1.00 74.19 232 THR A C 1
ATOM 1829 O O . THR A 1 232 ? -17.484 -2.763 19.281 1.00 74.19 232 THR A O 1
ATOM 1832 N N . GLU A 1 233 ? -17.801 -2.747 17.051 1.00 79.31 233 GLU A N 1
ATOM 1833 C CA . GLU A 1 233 ? -16.397 -2.793 16.658 1.00 79.31 233 GLU A CA 1
ATOM 1834 C C . GLU A 1 233 ? -15.664 -1.487 17.002 1.00 79.31 233 GLU A C 1
ATOM 1836 O O . GLU A 1 233 ? -14.681 -1.513 17.741 1.00 79.31 233 GLU A O 1
ATOM 1841 N N . ASP A 1 234 ? -16.171 -0.332 16.554 1.00 76.44 234 ASP A N 1
ATOM 1842 C CA . ASP A 1 234 ? -15.572 0.979 16.855 1.00 76.44 234 ASP A CA 1
ATOM 1843 C C . ASP A 1 234 ? -15.580 1.274 18.368 1.00 76.44 234 ASP A C 1
ATOM 1845 O O . ASP A 1 234 ? -14.612 1.816 18.911 1.00 76.44 234 ASP A O 1
ATOM 1849 N N . LEU A 1 235 ? -16.635 0.864 19.084 1.00 74.12 235 LEU A N 1
ATOM 1850 C CA . LEU A 1 235 ? -16.718 0.988 20.542 1.00 74.12 235 LEU A CA 1
ATOM 1851 C C . LEU A 1 235 ? -15.671 0.111 21.255 1.00 74.12 235 LEU A C 1
ATOM 1853 O O . LEU A 1 235 ? -15.083 0.526 22.256 1.00 74.12 235 LEU A O 1
ATOM 1857 N N . SER A 1 236 ? -15.391 -1.080 20.723 1.00 74.38 236 SER A N 1
ATOM 1858 C CA . SER A 1 236 ? -14.324 -1.951 21.228 1.00 74.38 236 SER A CA 1
ATOM 1859 C C . SER A 1 236 ? -12.940 -1.380 20.908 1.00 74.38 236 SER A C 1
ATOM 1861 O O . SER A 1 236 ? -12.066 -1.348 21.775 1.00 74.38 236 SER A O 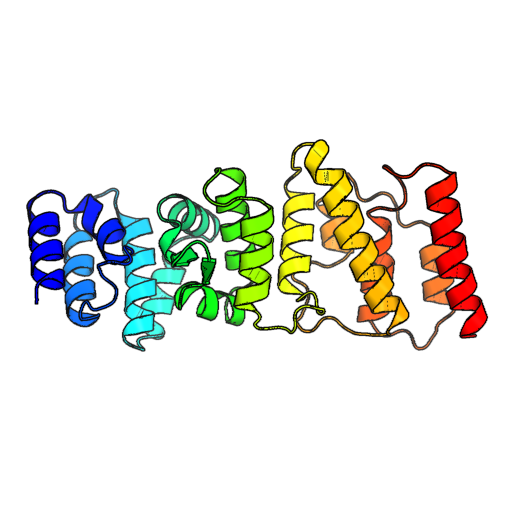1
ATOM 1863 N N . LYS A 1 237 ? -12.744 -0.827 19.706 1.00 75.50 237 LYS A N 1
ATOM 1864 C CA . LYS A 1 237 ? -11.497 -0.155 19.311 1.00 75.50 237 LYS A CA 1
ATOM 1865 C C . LYS A 1 237 ? -11.221 1.112 20.125 1.00 75.50 237 LYS A C 1
ATOM 1867 O O . LYS A 1 237 ? -10.056 1.396 20.399 1.00 75.50 237 LYS A O 1
ATOM 1872 N N . LEU A 1 238 ? -12.247 1.825 20.603 1.00 70.06 238 LEU A N 1
ATOM 1873 C CA . LEU A 1 238 ? -12.106 2.982 21.503 1.00 70.06 238 LEU A CA 1
ATOM 1874 C C . LEU A 1 238 ? -11.444 2.686 22.852 1.00 70.06 238 LEU A C 1
ATOM 1876 O O . LEU A 1 238 ? -11.073 3.616 23.567 1.00 70.06 238 LEU A O 1
ATOM 1880 N N . GLN A 1 239 ? -11.257 1.422 23.215 1.00 67.06 239 GLN A N 1
ATOM 1881 C CA . GLN A 1 239 ? -10.519 1.052 24.423 1.00 67.06 239 GLN A CA 1
ATOM 1882 C C . GLN A 1 239 ? -9.038 1.443 24.349 1.00 67.06 239 GLN A C 1
ATOM 1884 O O . GLN A 1 239 ? -8.424 1.723 25.380 1.00 67.06 239 GLN A O 1
ATOM 1889 N N . LEU A 1 240 ? -8.498 1.512 23.129 1.00 59.06 240 LEU A N 1
ATOM 1890 C CA . LEU A 1 240 ? -7.127 1.894 22.804 1.00 59.06 240 LEU A CA 1
ATOM 1891 C C . LEU A 1 240 ? -6.547 3.083 23.572 1.00 59.06 240 LEU A C 1
ATOM 1893 O O . LEU A 1 240 ? -5.479 2.958 24.170 1.00 59.06 240 LEU A O 1
ATOM 1897 N N . PRO A 1 241 ? -7.171 4.270 23.511 1.00 54.69 241 PRO A N 1
ATOM 1898 C CA . PRO A 1 241 ? -6.485 5.517 23.829 1.00 54.69 241 PRO A CA 1
ATOM 1899 C C . PRO A 1 241 ? -6.792 5.958 25.262 1.00 54.69 241 PRO A C 1
ATOM 1901 O O . PRO A 1 241 ? -6.068 6.745 25.871 1.00 54.69 241 PRO A O 1
ATOM 1904 N N . LEU A 1 242 ? -7.882 5.427 25.815 1.00 50.66 242 LEU A N 1
ATOM 1905 C CA . LEU A 1 242 ? -8.547 5.938 26.996 1.00 50.66 242 LEU A CA 1
ATOM 1906 C C . LEU A 1 242 ? -7.793 5.662 28.295 1.00 50.66 242 LEU A C 1
ATOM 1908 O O . LEU A 1 242 ? -8.057 6.346 29.278 1.00 50.66 242 LEU A O 1
ATOM 1912 N N . PHE A 1 243 ? -6.864 4.697 28.348 1.00 50.72 243 PHE A N 1
ATOM 1913 C CA . PHE A 1 243 ? -6.377 4.216 29.648 1.00 50.72 243 PHE A CA 1
ATOM 1914 C C . PHE A 1 243 ? -4.887 4.374 29.965 1.00 50.72 243 PHE A C 1
ATOM 1916 O O . PHE A 1 243 ? -4.585 4.465 31.159 1.00 50.72 243 PHE A O 1
ATOM 1923 N N . ARG A 1 244 ? -3.972 4.542 28.998 1.00 46.47 244 ARG A N 1
ATOM 1924 C CA . ARG A 1 244 ? -2.538 4.747 29.320 1.00 46.47 244 ARG A CA 1
ATOM 1925 C C . ARG A 1 244 ? -2.024 6.189 29.246 1.00 46.47 244 ARG A C 1
ATOM 1927 O O . ARG A 1 244 ? -1.175 6.533 30.056 1.00 46.47 244 ARG A O 1
ATOM 1934 N N . SER A 1 245 ? -2.523 7.032 28.338 1.00 44.91 245 SER A N 1
ATOM 1935 C CA . SER A 1 245 ? -1.938 8.369 28.083 1.00 44.91 245 SER A CA 1
ATOM 1936 C C . SER A 1 245 ? -2.694 9.536 28.731 1.00 44.91 245 SER A C 1
ATOM 1938 O O . SER A 1 245 ? -2.130 10.617 28.888 1.00 44.91 245 SER A O 1
ATOM 1940 N N . TRP A 1 246 ? -3.963 9.352 29.090 1.00 48.16 246 TRP A N 1
ATOM 1941 C CA . TRP A 1 246 ?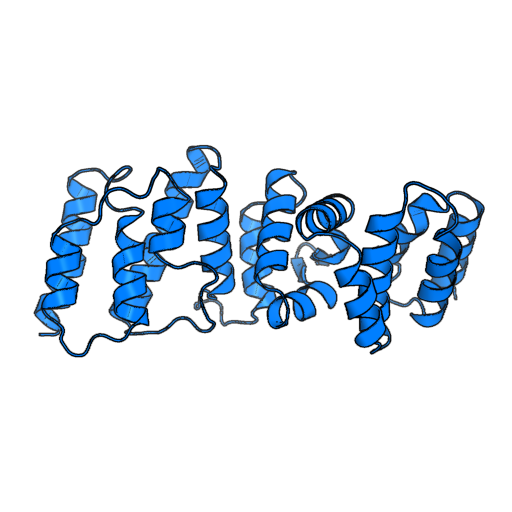 -4.817 10.459 29.516 1.00 48.16 246 TRP A CA 1
ATOM 1942 C C . TRP A 1 246 ? -4.744 10.679 31.026 1.00 48.16 246 TRP A C 1
ATOM 1944 O O . TRP A 1 246 ? -4.767 9.727 31.811 1.00 48.16 246 TRP A O 1
ATOM 1954 N N . SER A 1 247 ? -4.683 11.941 31.452 1.00 50.97 247 SER A N 1
ATOM 1955 C CA . SER A 1 247 ? -4.863 12.278 32.865 1.00 50.97 247 SER A CA 1
ATOM 1956 C C . SER A 1 247 ? -6.264 11.854 33.318 1.00 50.97 247 SER A C 1
ATOM 1958 O O . SER A 1 247 ? -7.184 11.739 32.504 1.00 50.97 247 SER A O 1
ATOM 1960 N N . HIS A 1 248 ? -6.457 11.628 34.620 1.00 50.09 248 HIS A N 1
ATOM 1961 C CA . HIS A 1 248 ? -7.775 11.274 35.162 1.00 50.09 248 HIS A CA 1
ATOM 1962 C C . HIS A 1 248 ? -8.865 12.254 34.689 1.00 50.09 248 HIS A C 1
ATOM 1964 O O . HIS A 1 248 ? -9.951 11.832 34.317 1.00 50.09 248 HIS A O 1
ATOM 1970 N N . PHE A 1 249 ? -8.525 13.539 34.568 1.00 41.09 249 PHE A N 1
ATOM 1971 C CA . PHE A 1 249 ? -9.410 14.588 34.067 1.00 41.09 249 PHE A CA 1
ATOM 1972 C C . PHE A 1 249 ? -9.844 14.391 32.606 1.00 41.09 249 PHE A C 1
ATOM 1974 O O . PHE A 1 249 ? -11.024 14.516 32.296 1.00 41.09 249 PHE A O 1
ATOM 1981 N N . GLN A 1 250 ? -8.923 14.033 31.709 1.00 52.16 250 GLN A N 1
ATOM 1982 C CA . GLN A 1 250 ? -9.242 13.780 30.299 1.00 52.16 250 GLN A CA 1
ATOM 1983 C C . GLN A 1 250 ? -10.117 12.530 30.138 1.00 52.16 250 GLN A C 1
ATOM 1985 O O . GLN A 1 250 ? -11.060 12.534 29.347 1.00 52.16 250 GLN A O 1
ATOM 1990 N N . LYS A 1 251 ? -9.856 11.481 30.932 1.00 55.28 251 LYS A N 1
ATOM 1991 C CA . LYS A 1 251 ? -10.699 10.273 30.973 1.00 55.28 251 LYS A CA 1
ATOM 1992 C C . LYS A 1 251 ? -12.118 10.607 31.430 1.00 55.28 251 LYS A C 1
ATOM 1994 O O . LYS A 1 251 ? -13.080 10.165 30.810 1.00 55.28 251 LYS A O 1
ATOM 1999 N N . THR A 1 252 ? -12.247 11.429 32.470 1.00 52.66 252 THR A N 1
ATOM 2000 C CA . THR A 1 252 ? -13.541 11.884 32.991 1.00 52.66 252 THR A CA 1
ATOM 2001 C C . THR A 1 252 ? -14.272 12.780 31.996 1.00 52.66 252 THR A C 1
ATOM 2003 O O . THR A 1 252 ? -15.478 12.633 31.844 1.00 52.66 252 THR A O 1
ATOM 2006 N N . LEU A 1 253 ? -13.570 13.654 31.270 1.00 50.72 253 LEU A N 1
ATOM 2007 C CA . LEU A 1 253 ? -14.179 14.508 30.249 1.00 50.72 253 LEU A CA 1
ATOM 2008 C C . LEU A 1 253 ? -14.693 13.687 29.057 1.00 50.72 253 LEU A C 1
ATOM 2010 O O . LEU A 1 253 ? -15.791 13.956 28.576 1.00 50.72 253 LEU A O 1
ATOM 2014 N N . LEU A 1 254 ? -13.961 12.655 28.615 1.00 56.09 254 LEU A N 1
ATOM 2015 C CA . LEU A 1 254 ? -14.456 11.764 27.562 1.00 56.09 254 LEU A CA 1
ATOM 2016 C C . LEU A 1 254 ? -15.645 10.939 28.035 1.00 56.09 254 LEU A C 1
ATOM 2018 O O . LEU A 1 254 ? -16.645 10.868 27.335 1.00 56.09 254 LEU A O 1
ATOM 2022 N N . LEU A 1 255 ? -15.552 10.343 29.227 1.00 55.94 255 LEU A N 1
ATOM 2023 C CA . LEU A 1 255 ? -16.651 9.577 29.809 1.00 55.94 255 LEU A CA 1
ATOM 2024 C C . LEU A 1 255 ? -17.879 10.460 30.028 1.00 55.94 255 LEU A C 1
ATOM 2026 O O . LEU A 1 255 ? -18.979 9.987 29.794 1.00 55.94 255 LEU A O 1
ATOM 2030 N N . ALA A 1 256 ? -17.705 11.732 30.399 1.00 53.03 256 ALA A N 1
ATOM 2031 C CA . ALA A 1 256 ? -18.779 12.720 30.490 1.00 53.03 256 ALA A CA 1
ATOM 2032 C C . ALA A 1 256 ? -19.342 13.111 29.114 1.00 53.03 256 ALA A C 1
ATOM 2034 O O . ALA A 1 256 ? -20.537 13.352 28.990 1.00 53.03 256 ALA A O 1
ATOM 2035 N N . SER A 1 257 ? -18.505 13.151 28.075 1.00 51.94 257 SER A N 1
ATOM 2036 C CA . SER A 1 257 ? -18.927 13.452 26.699 1.00 51.94 257 SER A CA 1
ATOM 2037 C C . SER A 1 257 ? -19.702 12.286 26.087 1.00 51.94 257 SER A C 1
ATOM 2039 O O . SER A 1 257 ? -20.753 12.494 25.491 1.00 51.94 257 SER A O 1
ATOM 2041 N N . VAL A 1 258 ? -19.217 11.057 26.287 1.00 52.50 258 VAL A N 1
ATOM 2042 C CA . VAL A 1 258 ? -19.864 9.810 25.858 1.00 52.50 258 VAL A CA 1
ATOM 2043 C C . VAL A 1 258 ? -21.136 9.565 26.672 1.00 52.50 258 VAL A C 1
ATOM 2045 O O . VAL A 1 258 ? -22.161 9.233 26.090 1.00 52.50 258 VAL A O 1
ATOM 2048 N N . SER A 1 259 ? -21.125 9.798 27.991 1.00 51.94 259 SER A N 1
ATOM 2049 C CA . SER A 1 259 ? -22.313 9.632 28.837 1.00 51.94 259 SER A CA 1
ATOM 2050 C C . SER A 1 259 ? -23.375 10.698 28.581 1.00 51.94 259 SER A C 1
ATOM 2052 O O . SER A 1 259 ? -24.545 10.341 28.486 1.00 51.94 259 SER A O 1
ATOM 2054 N N . MET A 1 260 ? -23.007 11.972 28.382 1.00 45.12 260 MET A N 1
ATOM 2055 C CA . MET A 1 260 ? -23.973 12.983 27.935 1.00 45.12 260 MET A CA 1
ATOM 2056 C C . MET A 1 260 ? -24.573 12.613 26.578 1.00 45.12 260 MET A C 1
ATOM 2058 O O . MET A 1 260 ? -25.769 12.795 26.390 1.00 45.12 260 MET A O 1
ATOM 2062 N N . PHE A 1 261 ? -23.796 12.048 25.651 1.00 48.06 261 PHE A N 1
ATOM 2063 C CA . PHE A 1 261 ? -24.329 11.627 24.354 1.00 48.06 261 PHE A CA 1
ATOM 2064 C C . PHE A 1 261 ? -25.264 10.414 24.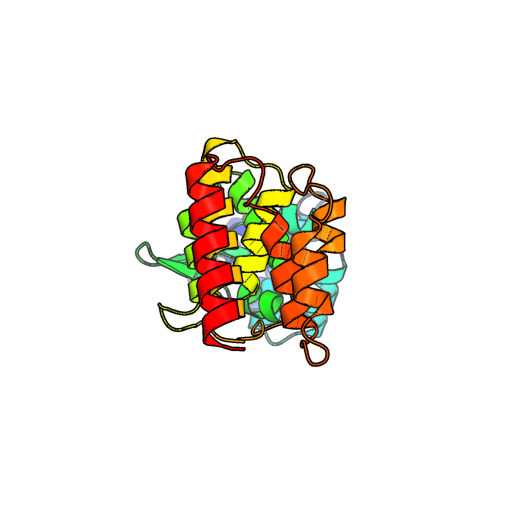449 1.00 48.06 261 PHE A C 1
ATOM 2066 O O . PHE A 1 261 ? -26.323 10.419 23.826 1.00 48.06 261 PHE A O 1
ATOM 2073 N N . CYS A 1 262 ? -24.921 9.403 25.253 1.00 42.25 262 CYS A N 1
ATOM 2074 C CA . CYS A 1 262 ? -25.783 8.242 25.487 1.00 42.25 262 CYS A CA 1
ATOM 2075 C C . CYS A 1 262 ? -27.084 8.615 26.217 1.00 42.25 262 CYS A C 1
ATOM 2077 O O . CYS A 1 262 ? -28.118 8.023 25.937 1.00 42.25 262 CYS A O 1
ATOM 2079 N N . VAL A 1 263 ? -27.059 9.610 27.113 1.00 41.62 263 VAL A N 1
ATOM 2080 C CA . VAL A 1 263 ? -28.256 10.091 27.831 1.00 41.62 263 VAL A CA 1
ATOM 2081 C C . VAL A 1 263 ? -29.147 10.973 26.950 1.00 41.62 263 VAL A C 1
ATOM 2083 O O . VAL A 1 263 ? -30.356 10.986 27.132 1.00 41.62 263 VAL A O 1
ATOM 2086 N N . VAL A 1 264 ? -28.582 11.699 25.983 1.00 37.03 264 VAL A N 1
ATOM 2087 C CA . VAL A 1 264 ? -29.356 12.570 25.077 1.00 37.03 264 VAL A CA 1
ATOM 2088 C C . VAL A 1 264 ? -30.031 11.781 23.942 1.00 37.03 264 VAL A C 1
ATOM 2090 O O . VAL A 1 264 ? -30.897 12.326 23.259 1.00 37.03 264 VAL A O 1
ATOM 2093 N N . HIS A 1 265 ? -29.654 10.519 23.707 1.00 38.44 265 HIS A N 1
ATOM 2094 C CA . HIS A 1 265 ? -30.197 9.670 22.631 1.00 38.44 265 HIS A CA 1
ATOM 2095 C C . HIS A 1 265 ? -30.793 8.329 23.115 1.00 38.44 265 HIS A C 1
ATOM 2097 O O . HIS A 1 265 ? -31.024 7.446 22.286 1.00 38.44 265 HIS A O 1
ATOM 2103 N N . ALA A 1 266 ? -31.057 8.192 24.419 1.00 40.19 266 ALA A N 1
ATOM 2104 C CA . ALA A 1 266 ? -31.980 7.200 24.984 1.00 40.19 266 ALA A CA 1
ATOM 2105 C C . ALA A 1 266 ? -33.392 7.799 25.082 1.00 40.19 266 ALA A C 1
ATOM 2107 O O . ALA A 1 266 ? -34.364 7.051 24.840 1.00 40.19 266 ALA A O 1
#

Radius of gyration: 22.23 Å; Cα contacts (8 Å, |Δi|>4): 276; chains: 1; bounding box: 58×35×64 Å

Solvent-accessible surface area (backbone atoms only — not comparable to full-atom values): 15223 Å² total; per-residue (Å²): 112,69,51,58,52,53,49,51,52,33,49,72,75,43,53,84,49,38,48,62,50,63,48,33,80,87,32,72,82,47,58,44,69,61,55,49,58,54,55,68,68,55,76,85,54,98,80,50,62,60,47,45,33,54,45,46,24,48,38,22,54,78,65,70,36,59,66,61,18,52,54,38,63,64,73,51,55,69,72,56,50,29,53,32,38,53,76,40,50,48,59,39,45,39,79,55,98,89,38,76,40,65,29,74,48,39,58,51,28,57,78,75,38,46,65,59,47,42,52,25,53,50,45,20,39,78,65,72,73,40,54,74,70,54,51,56,48,43,45,46,60,67,65,70,52,61,97,88,55,85,54,44,70,48,52,44,38,53,53,49,47,56,51,66,65,60,63,72,85,57,45,59,58,51,35,51,54,54,43,53,50,37,52,50,28,61,76,67,71,49,70,69,87,51,86,72,86,65,52,48,65,56,47,44,76,59,21,92,69,36,67,80,88,55,68,68,53,56,51,59,57,69,71,39,92,79,66,50,72,62,54,57,41,40,57,53,46,49,57,46,46,58,72,84,78,50,53,74,66,54,42,50,52,49,53,50,51,52,48,53,50,56,66,75,73,110

Foldseek 3Di:
DVLLVVLVVCLVVPLLCSLQSCLDPVNPPPDLVSSLVSLVVSPPDDDSLQSSLLSNLQSCVVVVNNVSNVVSVPPDDLVSNLVSCLVHVSSAWDDDPNATDGGPNVLVCVVVPLPSSLSSLLSCPVSVNADPVRSQRSVCNSVVDDPPDRALSSLLSLLVNQLVDDPPVVNLVSLVVLLVVLVVCLLVVNAHPDDHPDFLVRSCVRHPLQDPQDVVLVVVVVVCPPDDPRNNGSSSNNSRNLPDPDDPVVNVVVVVVVVVSVVVVD

Mean predicted aligned error: 9.93 Å

Sequence (266 aa):
ELAAKVVQMFYVAEPKQVPHILCSPSMKNINPLTAMSYLRKLDTSGFSSILVTLTKAAVALKMGDLDMHRNEMKSHSEMKLVCGFILEPRLLVQQRKGQIVPTELALHLKETQPGLLVASVLGLQKNNKIGIEEADSFFKVLCAKDEDTIPQLLVDFWEAQLVACLPDVVLQELFFKLTSQYIWRLSKRQPPDTTPLRTSEDLINACSHYGLIHPWVHVLISSDSLADKNYTEDLSKLQLPLFRSWSHFQKTLLLASVSMFCVVHA

Secondary structure (DSSP, 8-state):
-HHHHHHHHHHHH-GGGHHHHHTSGGGTTS-HHHHHHHHHTTTTSTT-HHHHHHHHHHHHHHHT-HHHHHHHHHSS-HHHHHHHHHH-GGGTEEEETTEEEE-HHH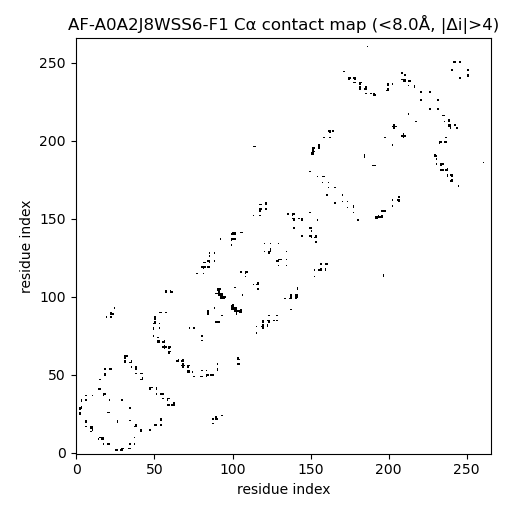HHHHHH-HHHHHHHHHHHHHTTSS-HHHHHHHHHHHHT--TT---HHHHHHHHHHHHTT--HHHHHHHHHHHHHHHHHHHHHTPPPSS--SS-HHHHHHH-TT-----HHHHHHHHH-TT--HHHHHHHHHTHHHHTTSS-HHHHHHHHHHHHHHHHH--

InterPro domains:
  IPR017216 Hermansky-Pudlak syndrome 3 protein [PTHR28633] (1-239)
  IPR029438 BLOC-2 complex member HPS3, C-terminal domain [PF14763] (1-240)